Protein AF-A0A4Q5HBX0-F1 (afdb_monomer)

Sequence (189 aa):
MNTQIAIQESDLELIVSEKTLGSLTTNAKQIRDMVKAALPMYDISNYNDENIDQAKKDKAALNKAAKALNAKRLEIEKEFMKPFREFKDVVTETVKLIGECSAKIDTVVKQNEQQYKDRKKATIKTYFDGLNVNLVDFNKVFKSEWLNKSASMKSVCNEIDSIFSKVENELSTLKGFGEDFDVLRTYYM

Solvent-accessible surface area (backbone atoms only — not comparable to full-atom values): 11362 Å² total; per-residue (Å²): 133,86,79,78,80,73,87,51,76,82,77,68,61,87,77,80,89,77,85,81,80,86,83,85,88,75,62,64,66,59,53,51,51,53,50,61,71,49,48,75,74,71,39,71,89,77,56,49,91,95,43,48,71,56,53,53,50,51,53,50,50,52,54,50,50,53,52,53,55,51,50,52,51,53,52,53,51,52,58,70,45,41,66,55,47,54,52,49,50,53,53,52,53,52,54,49,53,53,51,54,53,51,52,53,51,53,50,53,52,52,51,50,55,47,53,52,32,51,53,48,47,50,54,51,47,53,55,49,60,76,67,45,84,83,69,66,52,61,80,82,71,62,56,77,65,60,49,38,91,86,43,48,71,68,60,48,50,53,52,50,53,51,50,51,54,48,52,53,53,52,50,56,54,43,56,73,58,56,90,54,25,70,62,53,49,64,75,69,95

Radius of gyration: 41.84 Å; Cα contacts (8 Å, |Δi|>4): 34; chains: 1; bounding box: 81×59×101 Å

pLDDT: mean 89.71, std 9.21, range [36.44, 97.5]

Secondary structure (DSSP, 8-state):
-----PPPGGGG--------PPP---SHHHHHHHHHHHGGGG-GGG--TTTHHHHHHHHHHHHHHHHHHHHHHHHHHHHHHHHHHHHHHHHHHHHHHHHHHHHHHHHHHHHHHHHHHHHHHHHHHHHHHHH-TT---HHHH--GGGGSTTS-HHHHHHHHHHHHHHHHHHHHHHHTTGGGHHHHHHHH-

Nearest PDB structures (foldseek):
  9cpb-assembly1_5S  TM=2.248E-01  e=9.506E+00  Bos taurus

Structure (mmCIF, N/CA/C/O backbone):
data_AF-A0A4Q5HBX0-F1
#
_entry.id   AF-A0A4Q5HBX0-F1
#
loop_
_atom_site.group_PDB
_atom_site.id
_atom_site.type_symbol
_atom_site.label_atom_id
_atom_site.label_alt_id
_atom_site.label_comp_id
_atom_site.label_asym_id
_atom_site.label_entity_id
_atom_site.label_seq_id
_atom_site.pdbx_PDB_ins_code
_atom_site.Cartn_x
_atom_site.Cartn_y
_atom_site.Cartn_z
_atom_site.occupancy
_atom_site.B_iso_or_equiv
_atom_site.auth_seq_id
_atom_site.auth_comp_id
_atom_site.auth_asym_id
_atom_site.auth_atom_id
_atom_site.pdbx_PDB_model_num
ATOM 1 N N . MET A 1 1 ? 3.262 32.971 -16.435 1.00 36.44 1 MET A N 1
ATOM 2 C CA . MET A 1 1 ? 4.364 32.250 -15.766 1.00 36.44 1 MET A CA 1
ATOM 3 C C . MET A 1 1 ? 3.732 31.399 -14.679 1.00 36.44 1 MET A C 1
ATOM 5 O O . MET A 1 1 ? 3.322 31.953 -13.672 1.00 36.44 1 MET A O 1
ATOM 9 N N . ASN A 1 2 ? 3.537 30.100 -14.921 1.00 41.53 2 ASN A N 1
ATOM 10 C CA . ASN A 1 2 ? 3.060 29.185 -13.883 1.00 41.53 2 ASN A CA 1
ATOM 11 C C . ASN A 1 2 ? 4.270 28.751 -13.065 1.00 41.53 2 ASN A C 1
ATOM 13 O O . ASN A 1 2 ? 4.977 27.820 -13.441 1.00 41.53 2 ASN A O 1
ATOM 17 N N . THR A 1 3 ? 4.535 29.453 -11.974 1.00 45.06 3 THR A N 1
ATOM 18 C CA . THR A 1 3 ? 5.437 28.966 -10.936 1.00 45.06 3 THR A CA 1
ATOM 19 C C . THR A 1 3 ? 4.712 27.815 -10.246 1.00 45.06 3 THR A C 1
ATOM 21 O O . THR A 1 3 ? 3.887 28.024 -9.362 1.00 45.06 3 THR A O 1
ATOM 24 N N . GLN A 1 4 ? 4.939 26.587 -10.717 1.00 56.53 4 GLN A N 1
ATOM 25 C CA . GLN A 1 4 ? 4.564 25.392 -9.969 1.00 56.53 4 GLN A CA 1
ATOM 26 C C . GLN A 1 4 ? 5.389 25.403 -8.684 1.00 56.53 4 GLN A C 1
ATOM 28 O O . GLN A 1 4 ? 6.581 25.108 -8.699 1.00 56.53 4 GLN A O 1
ATOM 33 N N . ILE A 1 5 ? 4.762 25.805 -7.582 1.00 57.97 5 ILE A N 1
ATOM 34 C CA . ILE A 1 5 ? 5.332 25.614 -6.254 1.00 57.97 5 ILE A CA 1
ATOM 35 C C . ILE A 1 5 ? 5.219 24.113 -5.988 1.00 57.97 5 ILE A C 1
ATOM 37 O O . ILE A 1 5 ? 4.125 23.590 -5.785 1.00 57.97 5 ILE A O 1
ATOM 41 N N . ALA A 1 6 ? 6.337 23.401 -6.111 1.00 73.00 6 ALA A N 1
ATOM 42 C CA . ALA A 1 6 ? 6.409 21.998 -5.737 1.00 73.00 6 ALA A CA 1
ATOM 43 C C . ALA A 1 6 ? 6.328 21.896 -4.210 1.00 73.00 6 ALA A C 1
ATOM 45 O O . ALA A 1 6 ? 7.074 22.589 -3.519 1.00 73.00 6 ALA A O 1
ATOM 46 N N . ILE A 1 7 ? 5.443 21.033 -3.709 1.00 77.94 7 ILE A N 1
ATOM 47 C CA . ILE A 1 7 ? 5.337 20.705 -2.281 1.00 77.94 7 ILE A CA 1
ATOM 48 C C . ILE A 1 7 ? 6.702 20.190 -1.803 1.00 77.94 7 ILE A C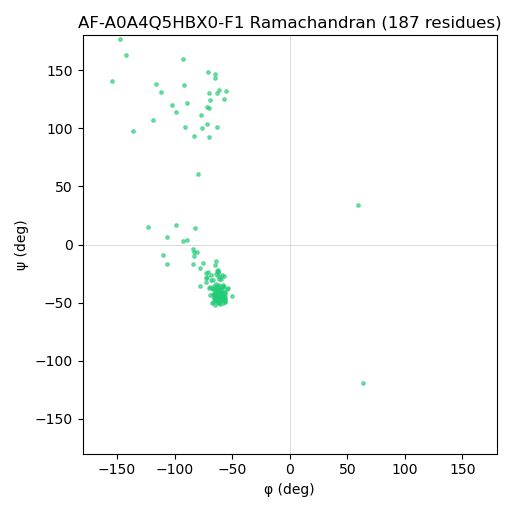 1
ATOM 50 O O . ILE A 1 7 ? 7.251 19.265 -2.407 1.00 77.94 7 ILE A O 1
ATOM 54 N N . GLN A 1 8 ? 7.253 20.799 -0.756 1.00 77.62 8 GLN A N 1
ATOM 55 C CA . GLN A 1 8 ? 8.482 20.363 -0.097 1.00 77.62 8 GLN A CA 1
ATOM 56 C C . GLN A 1 8 ? 8.159 19.426 1.072 1.00 77.62 8 GLN A C 1
ATOM 58 O O . GLN A 1 8 ? 7.056 19.437 1.610 1.00 77.62 8 GLN A O 1
ATOM 63 N N . GLU A 1 9 ? 9.134 18.622 1.497 1.00 75.31 9 GLU A N 1
ATOM 64 C CA . GLU A 1 9 ? 8.968 17.696 2.629 1.00 75.31 9 GLU A CA 1
ATOM 65 C C . GLU A 1 9 ? 8.528 18.419 3.914 1.00 75.31 9 GLU A C 1
ATOM 67 O O . GLU A 1 9 ? 7.613 17.962 4.597 1.00 75.31 9 GLU A O 1
ATOM 72 N N . SER A 1 10 ? 9.104 19.593 4.186 1.00 77.81 10 SER A N 1
ATOM 73 C CA . SER A 1 10 ? 8.747 20.437 5.333 1.00 77.81 10 SER A CA 1
ATOM 74 C C . SER A 1 10 ? 7.305 20.951 5.301 1.00 77.81 10 SER A C 1
ATOM 76 O O . SER A 1 10 ? 6.760 21.275 6.351 1.00 77.81 10 SER A O 1
ATOM 78 N N . ASP A 1 11 ? 6.674 21.021 4.123 1.00 78.69 11 ASP A N 1
ATOM 79 C CA . ASP A 1 11 ? 5.278 21.462 3.989 1.00 78.69 11 ASP A CA 1
ATOM 80 C C . ASP A 1 11 ? 4.284 20.378 4.446 1.00 78.69 11 ASP A C 1
ATOM 82 O O . ASP A 1 11 ? 3.106 20.663 4.658 1.00 78.69 11 ASP A O 1
ATOM 86 N N . LEU A 1 12 ? 4.742 19.127 4.575 1.00 83.06 12 LEU A N 1
ATOM 87 C CA . LEU A 1 12 ? 3.921 17.958 4.905 1.00 83.06 12 LEU A CA 1
ATOM 88 C C . LEU A 1 12 ? 4.135 17.458 6.338 1.00 83.06 12 LEU A C 1
ATOM 90 O O . LEU A 1 12 ? 3.603 16.411 6.716 1.00 83.06 12 LEU A O 1
ATOM 94 N N . GLU A 1 13 ? 4.903 18.189 7.144 1.00 83.50 13 GLU A N 1
ATOM 95 C CA . GLU A 1 13 ? 5.103 17.841 8.542 1.00 83.50 13 GLU A CA 1
ATOM 96 C C . GLU A 1 13 ? 3.810 18.061 9.340 1.00 83.50 13 GLU A C 1
ATOM 98 O O . GLU A 1 13 ? 3.228 19.148 9.369 1.00 83.50 13 GLU A O 1
ATOM 103 N N . LEU A 1 14 ? 3.348 17.008 10.017 1.00 86.00 14 LEU A N 1
ATOM 104 C CA . LEU A 1 14 ? 2.173 17.099 10.872 1.00 86.00 14 LEU A CA 1
ATOM 105 C C . LEU A 1 14 ? 2.531 17.813 12.183 1.00 86.00 14 LEU A C 1
ATOM 107 O O . LEU A 1 14 ? 3.032 17.199 13.125 1.00 86.00 14 LEU A O 1
ATOM 111 N N . ILE A 1 15 ? 2.203 19.099 12.269 1.00 85.50 15 ILE A N 1
ATOM 112 C CA . ILE A 1 15 ? 2.392 19.901 13.481 1.00 85.50 15 ILE A CA 1
ATOM 113 C C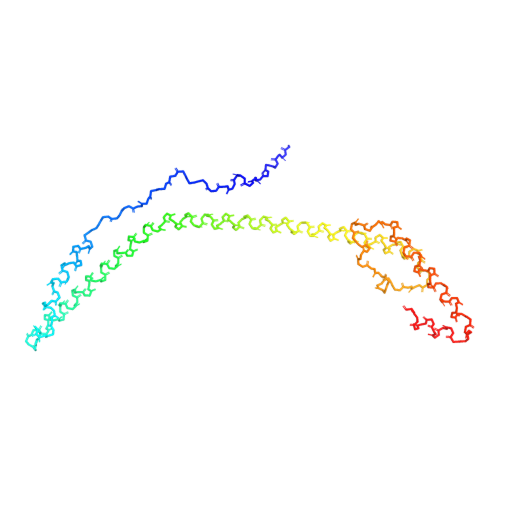 . ILE A 1 15 ? 1.146 19.801 14.367 1.00 85.50 15 ILE A C 1
ATOM 115 O O . ILE A 1 15 ? 0.040 20.162 13.966 1.00 85.50 15 ILE A O 1
ATOM 119 N N . VAL A 1 16 ? 1.322 19.341 15.607 1.00 82.38 16 VAL A N 1
ATOM 120 C CA . VAL A 1 16 ? 0.244 19.294 16.606 1.00 82.38 16 VAL A CA 1
ATOM 121 C C . VAL A 1 16 ? 0.247 20.593 17.408 1.00 82.38 16 VAL A C 1
ATOM 123 O O . VAL A 1 16 ? 1.059 20.763 18.313 1.00 82.38 16 VAL A O 1
ATOM 126 N N . SER A 1 17 ? -0.664 21.509 17.081 1.00 75.50 17 SER A N 1
ATOM 127 C CA . SER A 1 17 ? -0.760 22.815 17.751 1.00 75.50 17 SER A CA 1
ATOM 128 C C . SER A 1 17 ? -1.334 22.735 19.170 1.00 75.50 17 SER A C 1
ATOM 130 O O . SER A 1 17 ? -0.941 23.511 20.035 1.00 75.50 17 SER A O 1
ATOM 132 N N . GLU A 1 18 ? -2.242 21.793 19.431 1.00 72.94 18 GLU A N 1
ATOM 133 C CA . GLU A 1 18 ? -2.835 21.564 20.750 1.00 72.94 18 GLU A CA 1
ATOM 134 C C . GLU A 1 18 ? -3.298 20.103 20.870 1.00 72.94 18 GLU A C 1
ATOM 136 O O . GLU A 1 18 ? -3.815 19.523 19.914 1.0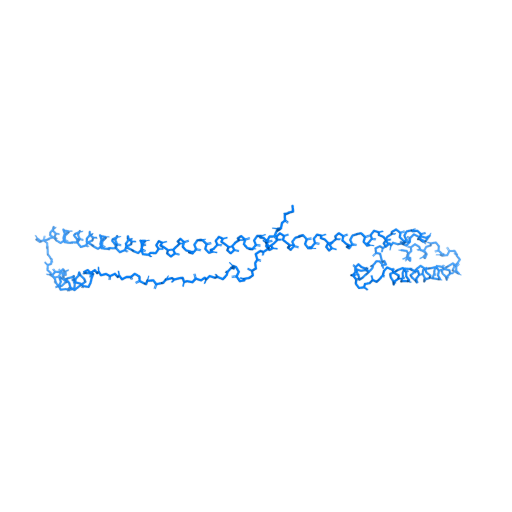0 72.94 18 GLU A O 1
ATOM 141 N N . LYS A 1 19 ? -3.113 19.488 22.046 1.00 73.31 19 LYS A N 1
ATOM 142 C CA . LYS A 1 19 ? -3.588 18.127 22.338 1.00 73.31 19 LYS A CA 1
ATOM 143 C C . LYS A 1 19 ? -4.227 18.072 23.722 1.00 73.31 19 LYS A C 1
ATOM 145 O O . LYS A 1 19 ? -3.538 17.897 24.724 1.00 73.31 19 LYS A O 1
ATOM 150 N N . THR A 1 20 ? -5.551 18.154 23.773 1.00 71.38 20 THR A N 1
ATOM 151 C CA . THR A 1 20 ? -6.331 17.948 24.997 1.00 71.38 20 THR A CA 1
ATOM 152 C C . THR A 1 20 ? -6.891 16.525 25.010 1.00 71.38 20 THR A C 1
ATOM 154 O O . THR A 1 20 ? -7.697 16.137 24.166 1.00 71.38 20 THR A O 1
ATOM 157 N N . LEU A 1 21 ? -6.439 15.687 25.950 1.00 63.62 21 LEU A N 1
ATOM 158 C CA . LEU A 1 21 ? -7.106 14.405 26.188 1.00 63.62 21 LEU A CA 1
ATOM 159 C C . LEU A 1 21 ? -8.442 14.692 26.877 1.00 63.62 21 LEU A C 1
ATOM 161 O O . LEU A 1 21 ? -8.460 15.250 27.973 1.00 63.62 21 LEU A O 1
ATOM 165 N N . GLY A 1 22 ? -9.553 14.324 26.236 1.00 65.88 22 GLY A N 1
ATOM 166 C CA . GLY A 1 22 ? -10.881 14.494 26.819 1.00 65.88 22 GLY A CA 1
ATOM 167 C C . GLY A 1 22 ? -10.976 13.816 28.190 1.00 65.88 22 GLY A C 1
ATOM 168 O O . GLY A 1 22 ? -10.578 12.661 28.345 1.00 65.88 22 GLY A O 1
ATOM 169 N N . SER A 1 23 ? -11.501 14.526 29.189 1.00 74.19 23 SER A N 1
ATOM 170 C CA . SER A 1 23 ? -11.805 13.959 30.502 1.00 74.19 23 SER A CA 1
ATOM 171 C C . SER A 1 23 ? -13.253 13.463 30.532 1.00 74.19 23 SER A C 1
ATOM 173 O O . SER A 1 23 ? -14.163 14.112 30.020 1.00 74.19 23 SER A O 1
ATOM 175 N N . LEU A 1 24 ? -13.474 12.279 31.110 1.00 81.38 24 LEU A N 1
ATOM 176 C CA . LEU A 1 24 ? -14.801 11.675 31.235 1.00 81.38 24 LEU A CA 1
ATOM 177 C C . LEU A 1 24 ? -15.147 11.483 32.713 1.00 81.38 24 LEU A C 1
ATOM 179 O O . LEU A 1 24 ? -14.634 10.576 33.371 1.00 81.38 24 LEU A O 1
ATOM 183 N N . THR A 1 25 ? -16.063 12.306 33.218 1.00 86.25 25 THR A N 1
ATOM 184 C CA . THR A 1 25 ? -16.616 12.179 34.573 1.00 86.25 25 THR A CA 1
ATOM 185 C C . THR A 1 25 ? -17.998 11.541 34.495 1.00 86.25 25 THR A C 1
ATOM 187 O O . THR A 1 25 ? -18.898 12.075 33.856 1.00 86.25 25 THR A O 1
ATOM 190 N N . THR A 1 26 ? -18.183 10.388 35.143 1.00 90.50 26 THR A N 1
ATOM 191 C CA . THR A 1 26 ? -19.469 9.672 35.182 1.00 90.50 26 THR A CA 1
ATOM 192 C C . THR A 1 26 ? -19.700 9.036 36.548 1.00 90.50 26 THR A C 1
ATOM 194 O O . THR A 1 26 ? -18.764 8.795 37.312 1.00 90.50 26 THR A O 1
ATOM 197 N N . ASN A 1 27 ? -20.948 8.667 36.824 1.00 90.44 27 ASN A N 1
ATOM 198 C CA . ASN A 1 27 ? -21.317 7.837 37.966 1.00 90.44 27 ASN A CA 1
ATOM 199 C C . ASN A 1 27 ? -21.120 6.327 37.709 1.00 90.44 27 ASN A C 1
ATOM 201 O O . ASN A 1 27 ? -21.616 5.514 38.483 1.00 90.44 27 ASN A O 1
ATOM 205 N N . ALA A 1 28 ? -20.394 5.907 36.663 1.00 92.12 28 ALA A N 1
ATOM 206 C CA . ALA A 1 28 ? -20.257 4.489 36.309 1.00 92.12 28 ALA A CA 1
ATOM 207 C C . ALA A 1 28 ? -19.697 3.628 37.459 1.00 92.12 28 ALA A C 1
ATOM 209 O O . ALA A 1 28 ? -20.143 2.499 37.666 1.00 92.12 28 ALA A O 1
ATOM 210 N N . LYS A 1 29 ? -18.762 4.177 38.253 1.00 91.88 29 LYS A N 1
ATOM 211 C CA . LYS A 1 29 ? -18.246 3.511 39.463 1.00 91.88 29 LYS A CA 1
ATOM 212 C C . LYS A 1 29 ? -19.340 3.332 40.519 1.00 91.88 29 LYS A C 1
ATOM 214 O O . LYS A 1 29 ? -19.487 2.236 41.042 1.00 91.88 29 LYS A O 1
ATOM 219 N N . GLN A 1 30 ? -20.151 4.365 40.752 1.00 94.25 30 GLN A N 1
ATOM 220 C CA . GLN A 1 30 ? -21.280 4.301 41.683 1.00 94.25 30 GLN A CA 1
ATOM 221 C C . GLN A 1 30 ? -22.320 3.271 41.220 1.00 94.25 30 GLN A C 1
ATOM 223 O O . GLN A 1 30 ? -22.762 2.457 42.020 1.00 94.25 30 GLN A O 1
ATOM 228 N N . ILE A 1 31 ? -22.660 3.240 39.924 1.00 92.88 31 ILE A N 1
ATOM 229 C CA . ILE A 1 31 ? -23.581 2.243 39.349 1.00 92.88 31 ILE A CA 1
ATOM 230 C C . ILE A 1 31 ? -23.053 0.823 39.566 1.00 92.88 31 ILE A C 1
ATOM 232 O O . ILE A 1 31 ? -23.794 -0.041 40.030 1.00 92.88 31 ILE A O 1
ATOM 236 N N . ARG A 1 32 ? -21.769 0.577 39.283 1.00 93.25 32 ARG A N 1
ATOM 237 C CA . ARG A 1 32 ? -21.128 -0.722 39.529 1.00 93.25 32 ARG A CA 1
ATOM 238 C C . ARG A 1 32 ? -21.227 -1.130 40.998 1.00 93.25 32 ARG A C 1
ATOM 240 O O . ARG A 1 32 ? -21.528 -2.286 41.282 1.00 93.25 32 ARG A O 1
ATOM 247 N N . ASP A 1 33 ? -20.948 -0.206 41.910 1.00 95.38 33 ASP A N 1
ATOM 248 C CA . ASP A 1 33 ? -20.924 -0.493 43.344 1.00 95.38 33 ASP A CA 1
ATOM 249 C C . ASP A 1 33 ? -22.342 -0.752 43.883 1.00 95.38 33 ASP A C 1
ATOM 251 O O . ASP A 1 33 ? -22.536 -1.701 44.640 1.00 95.38 33 ASP A O 1
ATOM 255 N N . MET A 1 34 ? -23.351 -0.019 43.395 1.00 92.38 34 MET A N 1
ATOM 256 C CA . MET A 1 34 ? -24.767 -0.298 43.673 1.00 92.38 34 MET A CA 1
ATOM 257 C C . MET A 1 34 ? -25.195 -1.680 43.163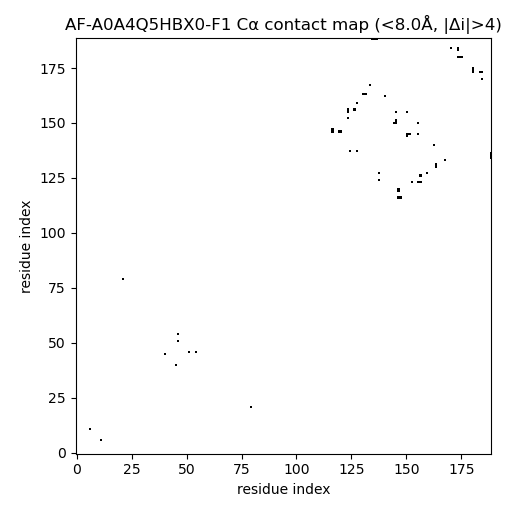 1.00 92.38 34 MET A C 1
ATOM 259 O O . MET A 1 34 ? -25.813 -2.438 43.905 1.00 92.38 34 MET A O 1
ATOM 263 N N . VAL A 1 35 ? -24.836 -2.041 41.924 1.00 92.06 35 VAL A N 1
ATOM 264 C CA . VAL A 1 35 ? -25.155 -3.367 41.366 1.00 92.06 35 VAL A CA 1
ATOM 265 C C . VAL A 1 35 ? -24.512 -4.467 42.203 1.00 92.06 35 VAL A C 1
ATOM 267 O O . VAL A 1 35 ? -25.187 -5.429 42.551 1.00 92.06 35 VAL A O 1
ATOM 270 N N . LYS A 1 36 ? -23.237 -4.313 42.585 1.00 92.31 36 LYS A N 1
ATOM 271 C CA . LYS A 1 36 ? -22.540 -5.276 43.450 1.00 92.31 36 LYS A CA 1
ATOM 272 C C . LYS A 1 36 ? -23.233 -5.462 44.797 1.00 92.31 36 LYS A C 1
ATOM 274 O O . LYS A 1 36 ? -23.360 -6.597 45.241 1.00 92.31 36 LYS A O 1
ATOM 279 N N . ALA A 1 37 ? -23.684 -4.376 45.422 1.00 94.06 37 ALA A N 1
ATOM 280 C CA . ALA A 1 37 ? -24.403 -4.436 46.692 1.00 94.06 37 ALA A CA 1
ATOM 281 C C . ALA A 1 37 ? -25.776 -5.120 46.564 1.00 94.06 37 ALA A C 1
ATOM 283 O O . ALA A 1 37 ? -26.223 -5.764 47.507 1.00 94.06 37 ALA A O 1
ATOM 284 N N . ALA A 1 38 ? -26.426 -5.011 45.401 1.00 90.00 38 ALA A N 1
ATOM 285 C CA . ALA A 1 38 ? -27.728 -5.618 45.142 1.00 90.00 38 ALA A CA 1
ATOM 286 C C . ALA A 1 38 ? -27.658 -7.097 44.710 1.00 90.00 38 ALA A C 1
ATOM 288 O O . ALA A 1 38 ? -28.670 -7.785 44.788 1.00 90.00 38 ALA A O 1
ATOM 289 N N . LEU A 1 39 ? -26.492 -7.613 44.285 1.00 89.06 39 LEU A N 1
ATOM 290 C CA . LEU A 1 39 ? -26.336 -9.002 43.815 1.00 89.06 39 LEU A CA 1
ATOM 291 C C . LEU A 1 39 ? -26.918 -10.067 44.767 1.00 89.06 39 LEU A C 1
ATOM 293 O O . LEU A 1 39 ? -27.619 -10.942 44.262 1.00 89.06 39 LEU A O 1
ATOM 297 N N . PRO A 1 40 ? -26.710 -10.006 46.101 1.00 92.81 40 PRO A N 1
ATOM 298 C CA . PRO A 1 40 ? -27.261 -11.005 47.020 1.00 92.81 40 PRO A CA 1
ATOM 299 C C . PRO A 1 40 ? -28.794 -11.069 47.035 1.00 92.81 40 PRO A C 1
ATOM 301 O O . PRO A 1 40 ? -29.354 -12.099 47.391 1.00 92.81 40 PRO A O 1
ATOM 304 N N . MET A 1 41 ? -29.487 -9.992 46.642 1.00 90.00 41 MET A N 1
ATOM 305 C CA . MET A 1 41 ? -30.955 -9.971 46.573 1.00 90.00 41 MET A CA 1
ATOM 306 C C . MET A 1 41 ? -31.491 -10.829 45.421 1.00 90.00 41 MET A C 1
ATOM 308 O O . MET A 1 41 ? -32.616 -11.310 45.495 1.00 90.00 41 MET A O 1
ATOM 312 N N . TYR A 1 42 ? -30.678 -11.064 44.391 1.00 89.62 42 TYR A N 1
ATOM 313 C CA . TYR A 1 42 ? -31.049 -11.818 43.192 1.00 89.62 42 TYR A CA 1
ATOM 314 C C . TYR A 1 42 ? -30.563 -13.277 43.224 1.00 89.62 42 TYR A C 1
ATOM 316 O O . TYR A 1 42 ? -30.500 -13.923 42.176 1.00 89.62 42 TYR A O 1
ATOM 324 N N . ASP A 1 43 ? -30.186 -13.794 44.397 1.00 91.12 43 ASP A N 1
ATOM 325 C CA . ASP A 1 43 ? -29.814 -15.199 44.560 1.00 91.12 43 ASP A CA 1
ATOM 326 C C . ASP A 1 43 ? -31.004 -16.135 44.294 1.00 91.12 43 ASP A C 1
ATOM 328 O O . ASP A 1 43 ? -32.152 -15.808 44.596 1.00 91.12 43 ASP A O 1
ATOM 332 N N . ILE A 1 44 ? -30.727 -17.321 43.745 1.00 88.75 44 ILE A N 1
ATOM 333 C CA . ILE A 1 44 ? -31.752 -18.318 43.406 1.00 88.75 44 ILE A CA 1
ATOM 334 C C . ILE A 1 44 ? -32.573 -18.708 44.643 1.00 88.75 44 ILE A C 1
ATOM 336 O O . ILE A 1 44 ? -33.776 -18.916 44.521 1.00 88.75 44 ILE A O 1
ATOM 340 N N . SER A 1 45 ? -31.957 -18.751 45.828 1.00 92.19 45 SER A N 1
ATOM 341 C CA . SER A 1 45 ? -32.632 -19.089 47.088 1.00 92.19 45 SER A CA 1
ATOM 342 C C . SER A 1 45 ? -33.703 -18.082 47.522 1.00 92.19 45 SER A C 1
ATOM 344 O O . SER A 1 45 ? -34.576 -18.437 48.311 1.00 92.19 45 SER A O 1
ATOM 346 N N . ASN A 1 46 ? -33.694 -16.859 46.978 1.00 91.38 46 ASN A N 1
ATOM 347 C CA . ASN A 1 46 ? -34.716 -15.843 47.250 1.00 91.38 46 ASN A CA 1
ATOM 348 C C . ASN A 1 46 ? -35.967 -15.999 46.367 1.00 91.38 46 ASN A C 1
ATOM 350 O O . ASN A 1 46 ? -36.941 -15.257 46.536 1.00 91.38 46 ASN A O 1
ATOM 354 N N . TYR A 1 47 ? -35.960 -16.948 45.426 1.00 92.88 47 TYR A N 1
ATOM 355 C CA . TYR A 1 47 ? -37.057 -17.186 44.496 1.00 92.88 47 TYR A CA 1
ATOM 356 C C . TYR A 1 47 ? -37.676 -18.573 44.688 1.00 92.88 47 TYR A C 1
ATOM 358 O O . TYR A 1 47 ? -36.980 -19.571 44.861 1.00 92.88 47 TYR A O 1
ATOM 366 N N . ASN A 1 48 ? -39.004 -18.636 44.641 1.00 92.62 48 ASN A N 1
ATOM 36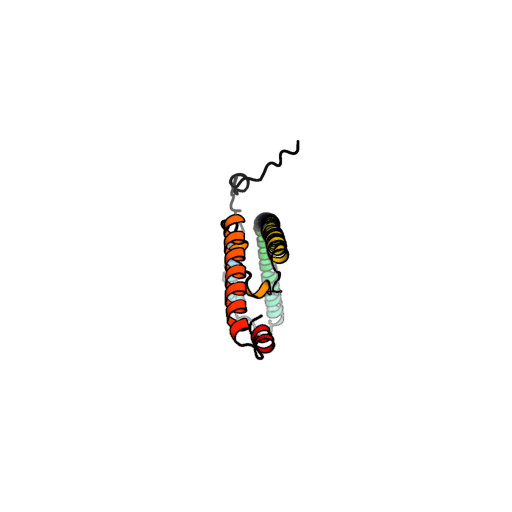7 C CA . ASN A 1 48 ? -39.797 -19.854 44.774 1.00 92.62 48 ASN A CA 1
ATOM 368 C C . ASN A 1 48 ? -41.077 -19.753 43.926 1.00 92.62 48 ASN A C 1
ATOM 370 O O . ASN A 1 48 ? -41.344 -18.716 43.315 1.00 92.62 48 ASN A O 1
ATOM 374 N N . ASP A 1 49 ? -41.875 -20.822 43.901 1.00 92.38 49 ASP A N 1
ATOM 375 C CA . ASP A 1 49 ? -43.088 -20.908 43.075 1.00 92.38 49 ASP A CA 1
ATOM 376 C C . ASP A 1 49 ? -44.102 -19.782 43.351 1.00 92.38 49 ASP A C 1
ATOM 378 O O . ASP A 1 49 ? -44.823 -19.365 42.444 1.00 92.38 49 ASP A O 1
ATOM 382 N N . GLU A 1 50 ? -44.115 -19.223 44.564 1.00 92.31 50 GLU A N 1
ATOM 383 C CA . GLU A 1 50 ? -45.035 -18.154 44.970 1.00 92.31 50 GLU A CA 1
ATOM 384 C C . GLU A 1 50 ? -44.616 -16.767 44.449 1.00 92.31 50 GLU A C 1
ATOM 386 O O . GLU A 1 50 ? -45.452 -15.868 44.354 1.00 92.31 50 GLU A O 1
ATOM 391 N N . ASN A 1 51 ? -43.343 -16.568 44.073 1.00 92.50 51 ASN A N 1
ATOM 392 C CA . ASN A 1 51 ? -42.808 -15.265 43.653 1.00 92.50 51 ASN A CA 1
ATOM 393 C C . ASN A 1 51 ? -42.169 -15.247 42.246 1.00 92.50 51 ASN A C 1
ATOM 395 O O . ASN A 1 51 ? -41.521 -14.267 41.863 1.00 92.50 51 ASN A O 1
ATOM 399 N N . ILE A 1 52 ? -42.415 -16.275 41.426 1.00 93.44 52 ILE A N 1
ATOM 400 C CA . ILE A 1 52 ? -41.879 -16.403 40.056 1.00 93.44 52 ILE A CA 1
ATOM 401 C C . ILE A 1 52 ? -42.167 -15.185 39.169 1.00 93.44 52 ILE A C 1
ATOM 403 O O . ILE A 1 52 ? -41.323 -14.788 38.359 1.00 93.44 52 ILE A O 1
ATOM 407 N N . ASP A 1 53 ? -43.337 -14.562 39.295 1.00 95.12 53 ASP A N 1
ATOM 408 C CA . ASP A 1 53 ? -43.653 -13.375 38.496 1.00 95.12 53 ASP A CA 1
ATOM 409 C C . ASP A 1 53 ? -42.804 -12.160 38.890 1.00 95.12 53 ASP A C 1
ATOM 411 O O . ASP A 1 53 ? -42.450 -11.354 38.023 1.00 95.12 53 ASP A O 1
ATOM 415 N N . GLN A 1 54 ? -42.403 -12.054 40.160 1.00 92.25 54 GLN A N 1
ATOM 416 C CA . GLN A 1 54 ? -41.431 -11.055 40.598 1.00 92.25 54 GLN A CA 1
ATOM 417 C C . GLN A 1 54 ? -40.040 -11.369 40.036 1.00 92.25 54 GLN A C 1
ATOM 419 O O . GLN A 1 54 ? -39.415 -10.484 39.456 1.00 92.25 54 GLN A O 1
ATOM 424 N N . ALA A 1 55 ? -39.607 -12.634 40.071 1.00 92.06 55 ALA A N 1
ATOM 425 C CA . ALA A 1 55 ? -38.334 -13.063 39.482 1.00 92.06 55 ALA A CA 1
ATOM 426 C C . ALA A 1 55 ? -38.228 -12.698 37.987 1.00 92.06 55 ALA A C 1
ATOM 428 O O . ALA A 1 55 ? -37.206 -12.191 37.511 1.00 92.06 55 ALA A O 1
ATOM 429 N N . LYS A 1 56 ? -39.313 -12.897 37.222 1.00 93.50 56 LYS A N 1
ATOM 430 C CA . LYS A 1 56 ? -39.390 -12.495 35.806 1.00 93.50 56 LYS A CA 1
ATOM 431 C C . LYS A 1 56 ? -39.265 -10.978 35.632 1.00 93.50 56 LYS A C 1
ATOM 433 O O . LYS A 1 56 ? -38.563 -10.537 34.717 1.00 93.50 56 LYS A O 1
ATOM 438 N N . LYS A 1 57 ? -39.925 -10.185 36.485 1.00 94.81 57 LYS A N 1
ATOM 439 C CA . LYS A 1 57 ? -39.842 -8.713 36.466 1.00 94.81 57 LYS A CA 1
ATOM 440 C C . LYS A 1 57 ? -38.432 -8.227 36.793 1.00 94.81 57 LYS A C 1
ATOM 442 O O . LYS A 1 57 ? -37.907 -7.399 36.049 1.00 94.81 57 LYS A O 1
ATOM 447 N N . ASP A 1 58 ? -37.799 -8.785 37.820 1.00 92.19 58 ASP A N 1
ATOM 448 C CA . ASP A 1 58 ? -36.431 -8.448 38.227 1.00 92.19 58 ASP A CA 1
ATOM 449 C C . ASP A 1 58 ? -35.435 -8.745 37.102 1.00 92.19 58 ASP A C 1
ATOM 451 O O . ASP A 1 58 ? -34.671 -7.871 36.688 1.00 92.19 58 ASP A O 1
ATOM 455 N N . LYS A 1 59 ? -35.517 -9.942 36.503 1.00 94.00 59 LYS A N 1
ATOM 456 C CA . LYS A 1 59 ? -34.712 -10.317 35.331 1.00 94.00 59 LYS A CA 1
ATOM 457 C C . LYS A 1 59 ? -34.897 -9.334 34.175 1.00 94.00 59 LYS A C 1
ATOM 459 O O . LYS A 1 59 ? -33.922 -8.932 33.534 1.00 94.00 59 LYS A O 1
ATOM 464 N N . ALA A 1 60 ? -36.138 -8.955 33.870 1.00 95.50 60 ALA A N 1
ATOM 465 C CA . ALA A 1 60 ? -36.426 -8.004 32.801 1.00 95.50 60 ALA A CA 1
ATOM 466 C C . ALA A 1 60 ? -35.849 -6.611 33.106 1.00 95.50 60 ALA A C 1
ATOM 468 O O . ALA A 1 60 ? -35.256 -5.991 32.219 1.00 95.50 60 ALA A O 1
ATOM 469 N N . ALA A 1 61 ? -35.966 -6.142 34.351 1.00 92.50 61 ALA A N 1
ATOM 470 C CA . ALA A 1 61 ? -35.425 -4.865 34.802 1.00 92.50 61 ALA A CA 1
ATOM 471 C C . ALA A 1 61 ? -33.890 -4.831 34.720 1.00 92.50 61 ALA A C 1
ATOM 473 O O . ALA A 1 61 ? -33.341 -3.902 34.123 1.00 92.50 61 ALA A O 1
ATOM 474 N N . LEU A 1 62 ? -33.204 -5.868 35.215 1.00 93.75 62 LEU A N 1
ATOM 475 C CA . LEU A 1 62 ? -31.743 -5.997 35.138 1.00 93.75 62 LEU A CA 1
ATOM 476 C C . LEU A 1 62 ? -31.254 -6.011 33.687 1.00 93.75 62 LEU A C 1
ATOM 478 O O . LEU A 1 62 ? -30.343 -5.265 33.326 1.00 93.75 62 LEU A O 1
ATOM 482 N N . ASN A 1 63 ? -31.908 -6.787 32.821 1.00 95.50 63 ASN A N 1
ATOM 483 C CA . ASN A 1 63 ? -31.573 -6.827 31.398 1.00 95.50 63 ASN A CA 1
ATOM 484 C C . ASN A 1 63 ? -31.784 -5.471 30.714 1.00 95.50 63 ASN A C 1
ATOM 486 O O . ASN A 1 63 ? -30.973 -5.064 29.880 1.00 95.50 63 ASN A O 1
ATOM 490 N N . LYS A 1 64 ? -32.862 -4.755 31.053 1.00 96.88 64 LYS A N 1
ATOM 491 C CA . LYS A 1 64 ? -33.130 -3.414 30.519 1.00 96.88 64 LYS A CA 1
ATOM 492 C C . LYS A 1 64 ? -32.069 -2.414 30.983 1.00 96.88 64 LYS A C 1
ATOM 494 O O . LYS A 1 64 ? -31.558 -1.662 30.155 1.00 96.88 64 LYS A O 1
ATOM 499 N N . ALA A 1 65 ? -31.701 -2.441 32.263 1.00 93.31 65 ALA A N 1
ATOM 500 C CA . ALA A 1 65 ? -30.664 -1.583 32.829 1.00 93.31 65 ALA A CA 1
ATOM 501 C C . ALA A 1 65 ? -29.288 -1.850 32.195 1.00 93.31 65 ALA A C 1
ATOM 503 O O . ALA A 1 65 ? -28.616 -0.910 31.773 1.00 93.31 65 ALA A O 1
ATOM 504 N N . ALA A 1 66 ? -28.903 -3.121 32.036 1.00 93.94 66 ALA A N 1
ATOM 505 C CA . ALA A 1 66 ? -27.650 -3.508 31.388 1.00 93.94 66 ALA A CA 1
ATOM 506 C C . ALA A 1 66 ? -27.580 -3.030 29.928 1.00 93.94 66 ALA A C 1
ATOM 508 O O . ALA A 1 66 ? -26.576 -2.452 29.505 1.00 93.94 66 ALA A O 1
ATOM 509 N N . LYS A 1 67 ? -28.669 -3.206 29.164 1.00 96.88 67 LYS A N 1
ATOM 510 C CA . LYS A 1 67 ? -28.765 -2.701 27.785 1.00 96.88 67 LYS A CA 1
ATOM 511 C C . LYS A 1 67 ? -28.633 -1.181 27.726 1.00 96.88 67 LYS A C 1
ATOM 513 O O . LYS A 1 67 ? -27.879 -0.685 26.895 1.00 96.88 67 LYS A O 1
ATOM 518 N N . ALA A 1 68 ? -29.322 -0.454 28.605 1.00 94.94 68 ALA A N 1
ATOM 519 C CA . ALA A 1 68 ? -29.261 1.005 28.650 1.00 94.94 68 ALA A CA 1
ATOM 520 C C . ALA A 1 68 ? -27.850 1.514 28.994 1.00 94.94 68 ALA A C 1
ATOM 522 O O . ALA A 1 68 ? -27.342 2.414 28.325 1.00 94.94 68 ALA A O 1
ATOM 523 N N . LEU A 1 69 ? -27.186 0.898 29.979 1.00 94.81 69 LEU A N 1
ATOM 524 C CA . LEU A 1 69 ? -25.825 1.266 30.372 1.00 94.81 69 LEU A CA 1
ATOM 525 C C . LEU A 1 69 ? -24.828 1.036 29.227 1.00 94.81 69 LEU A C 1
ATOM 527 O O . LEU A 1 69 ? -24.012 1.908 28.930 1.00 94.81 69 LEU A O 1
ATOM 531 N N . ASN A 1 70 ? -24.922 -0.106 28.539 1.00 94.75 70 ASN A N 1
ATOM 532 C CA . ASN A 1 70 ? -24.053 -0.393 27.399 1.00 94.75 70 ASN A CA 1
ATOM 533 C C . ASN A 1 70 ? -24.355 0.500 26.183 1.00 94.75 70 ASN A C 1
ATOM 535 O O . ASN A 1 70 ? -23.429 0.912 25.489 1.00 94.75 70 ASN A O 1
ATOM 539 N N . ALA A 1 71 ? -25.623 0.837 25.934 1.00 97.12 71 ALA A N 1
ATOM 540 C CA . ALA A 1 71 ? -25.991 1.780 24.880 1.00 97.12 71 ALA A CA 1
ATOM 541 C C . ALA A 1 71 ? -25.369 3.162 25.132 1.00 97.12 71 ALA A C 1
ATOM 543 O O . ALA A 1 71 ? -24.754 3.725 24.228 1.00 97.12 71 ALA A O 1
ATOM 544 N N . LYS A 1 72 ? -25.428 3.667 26.373 1.00 94.62 72 LYS A N 1
ATOM 545 C CA . LYS A 1 72 ? -24.812 4.955 26.715 1.00 94.62 72 LYS A CA 1
ATOM 546 C C . LYS A 1 72 ? -23.285 4.912 26.633 1.00 94.62 72 LYS A C 1
ATOM 548 O O . LYS A 1 72 ? -22.675 5.865 26.159 1.00 94.62 72 LYS A O 1
ATOM 553 N N . ARG A 1 73 ? -22.661 3.793 27.026 1.00 94.88 73 ARG A N 1
ATOM 554 C CA . ARG A 1 73 ? -21.220 3.554 26.824 1.00 94.88 73 ARG A CA 1
ATOM 555 C C . ARG A 1 73 ? -20.836 3.677 25.345 1.00 94.88 73 ARG A C 1
ATOM 557 O O . ARG A 1 73 ? -19.874 4.369 25.036 1.00 94.88 73 ARG A O 1
ATOM 564 N N . LEU A 1 74 ? -21.583 3.022 24.454 1.00 95.06 74 LEU A N 1
ATOM 565 C CA . LEU A 1 74 ? -21.351 3.052 23.003 1.00 95.06 74 LEU A CA 1
ATOM 566 C C . LEU A 1 74 ? -21.529 4.454 22.405 1.00 95.06 74 LEU A C 1
ATOM 568 O O . LEU A 1 74 ? -20.763 4.849 21.532 1.00 95.06 74 LEU A O 1
ATOM 572 N N . GLU A 1 75 ? -22.535 5.198 22.864 1.00 94.06 75 GLU A N 1
ATOM 573 C CA . GLU A 1 75 ? -22.783 6.583 22.448 1.00 94.06 75 GLU A CA 1
ATOM 574 C C . GLU A 1 75 ? -21.595 7.488 22.803 1.00 94.06 75 GLU A C 1
ATOM 576 O O . GLU A 1 75 ? -21.025 8.122 21.916 1.00 94.06 75 GLU A O 1
ATOM 581 N N . ILE A 1 76 ? -21.150 7.450 24.066 1.00 90.81 76 ILE A N 1
ATOM 582 C CA . ILE A 1 76 ? -19.995 8.224 24.547 1.00 90.81 76 ILE A CA 1
ATOM 583 C C . ILE A 1 76 ? -18.723 7.822 23.792 1.00 90.81 76 ILE A C 1
ATOM 585 O O . ILE A 1 76 ? -17.975 8.684 23.341 1.00 90.81 76 ILE A O 1
ATOM 589 N N . GLU A 1 77 ? -18.476 6.522 23.605 1.00 90.50 77 GLU A N 1
ATOM 590 C CA . GLU A 1 77 ? -17.329 6.034 22.830 1.00 90.50 77 GLU A CA 1
ATOM 591 C C . GLU A 1 77 ? -17.344 6.585 21.399 1.00 90.50 77 GLU A C 1
ATOM 593 O O . GLU A 1 77 ? -16.324 7.059 20.899 1.00 90.50 77 GLU A O 1
ATOM 598 N N . LYS A 1 78 ? -18.508 6.575 20.742 1.00 90.62 78 LYS A N 1
ATOM 599 C CA . LYS A 1 78 ? -18.660 7.091 19.381 1.00 90.62 78 LYS A CA 1
ATOM 600 C C . LYS A 1 78 ? -18.339 8.584 19.308 1.00 90.62 78 LYS A C 1
ATOM 602 O O . LYS A 1 78 ? -17.677 8.990 18.352 1.00 90.62 78 LYS A O 1
ATOM 607 N N . GLU A 1 79 ? -18.798 9.373 20.274 1.00 89.00 79 GLU A N 1
ATOM 608 C CA . GLU A 1 79 ? -18.539 10.814 20.357 1.00 89.00 79 GLU A CA 1
ATOM 609 C C . GLU A 1 79 ? -17.062 11.112 20.620 1.00 89.00 79 GLU A C 1
ATOM 611 O O . GLU A 1 79 ? -16.450 11.855 19.857 1.00 89.00 79 GLU A O 1
ATOM 616 N N . PHE A 1 80 ? -16.457 10.462 21.617 1.00 86.62 80 PHE A N 1
ATOM 617 C CA . PHE A 1 80 ? -15.036 10.630 21.947 1.00 86.62 80 PHE A CA 1
ATOM 618 C C . PHE A 1 80 ? -14.117 10.217 20.795 1.00 86.62 80 PHE A C 1
ATOM 620 O O . PHE A 1 80 ? -13.093 10.850 20.551 1.00 86.62 80 PHE A O 1
ATOM 627 N N . MET A 1 81 ? -14.490 9.173 20.054 1.00 88.75 81 MET A N 1
ATOM 628 C CA . MET A 1 81 ? -13.724 8.700 18.902 1.00 88.75 81 MET A CA 1
ATOM 629 C C . MET A 1 81 ? -14.026 9.466 17.613 1.00 88.75 81 MET A C 1
ATOM 631 O O . MET A 1 81 ? -13.391 9.190 16.595 1.00 88.75 81 MET A O 1
ATOM 635 N N . LYS A 1 82 ? -15.005 10.379 17.586 1.00 89.38 82 LYS A N 1
ATOM 636 C CA . LYS A 1 82 ? -15.361 11.116 16.365 1.00 89.38 82 LYS A CA 1
ATOM 637 C C . LYS A 1 82 ? -14.217 12.030 15.887 1.00 89.38 82 LYS A C 1
ATOM 639 O O . LYS A 1 82 ? -13.800 11.824 14.750 1.00 89.38 82 LYS A O 1
ATOM 644 N N . PRO A 1 83 ? -13.623 12.911 16.720 1.00 88.19 83 PRO A N 1
ATOM 645 C CA . PRO A 1 83 ? -12.525 13.777 16.274 1.00 88.19 83 PRO A CA 1
ATOM 646 C C . PRO A 1 83 ? -11.301 12.985 15.807 1.00 88.19 83 PRO A C 1
ATOM 648 O O . PRO A 1 83 ? -10.666 13.327 14.815 1.00 88.19 83 PRO A O 1
ATOM 651 N N . PHE A 1 84 ? -10.990 11.879 16.491 1.00 87.00 84 PHE A N 1
ATOM 652 C CA . PHE A 1 84 ? -9.873 11.022 16.098 1.00 87.00 84 PHE A CA 1
ATOM 653 C C . PHE A 1 84 ? -10.115 10.326 14.756 1.00 87.00 84 PHE A C 1
ATOM 655 O O . PHE A 1 84 ? -9.185 10.186 13.966 1.00 87.00 84 PHE A O 1
ATOM 662 N N . ARG A 1 85 ? -11.350 9.886 14.486 1.00 90.56 85 ARG A N 1
ATOM 663 C CA . ARG A 1 85 ? -11.708 9.302 13.188 1.00 90.56 85 ARG A CA 1
ATOM 664 C C . ARG A 1 85 ? -11.600 10.323 12.068 1.00 90.56 85 ARG A C 1
ATOM 666 O O . ARG A 1 85 ? -10.957 10.018 11.080 1.00 90.56 85 ARG A O 1
ATOM 673 N N . GLU A 1 86 ? -12.126 11.529 12.259 1.00 90.38 86 GLU A N 1
ATOM 674 C CA . GLU A 1 86 ? -12.010 12.611 11.271 1.00 90.38 86 GLU A CA 1
ATOM 675 C C . GLU A 1 86 ? -10.540 12.944 10.976 1.00 90.38 86 GLU A C 1
ATOM 677 O O . GLU A 1 86 ? -10.134 12.969 9.817 1.00 90.38 86 GLU A O 1
ATOM 682 N N . PHE A 1 87 ? -9.711 13.094 12.015 1.00 90.25 87 PHE A N 1
ATOM 683 C CA . PHE A 1 87 ? -8.263 13.256 11.863 1.00 90.25 87 PHE A CA 1
ATOM 684 C C . PHE A 1 87 ? -7.629 12.096 11.079 1.00 90.25 87 PHE A C 1
ATOM 686 O O . PHE A 1 87 ? -6.880 12.318 10.128 1.00 90.25 87 PHE A O 1
ATOM 693 N N . LYS A 1 88 ? -7.935 10.851 11.463 1.00 92.31 88 LYS A N 1
ATOM 694 C CA . LYS A 1 88 ? -7.407 9.653 10.804 1.00 92.31 88 LYS A CA 1
ATOM 695 C C . LYS A 1 88 ? -7.808 9.606 9.331 1.00 92.31 88 LYS A C 1
ATOM 697 O O . LYS A 1 88 ? -6.969 9.254 8.503 1.00 92.31 88 LYS A O 1
ATOM 702 N N . ASP A 1 89 ? -9.054 9.932 9.015 1.00 94.88 89 ASP A N 1
ATOM 703 C CA . ASP A 1 89 ? -9.582 9.906 7.654 1.00 94.88 89 ASP A CA 1
ATOM 704 C C . ASP A 1 89 ? -8.858 10.945 6.787 1.00 94.88 89 ASP A C 1
ATOM 706 O O . ASP A 1 89 ? -8.336 10.584 5.733 1.00 94.88 89 ASP A O 1
ATOM 710 N N . VAL A 1 90 ? -8.692 12.178 7.283 1.00 94.06 90 VAL A N 1
ATOM 711 C CA . VAL A 1 90 ? -7.943 13.247 6.593 1.00 94.06 90 VAL A CA 1
ATOM 712 C C . VAL A 1 90 ? -6.487 12.850 6.345 1.00 94.06 90 VAL A C 1
ATOM 714 O O . VAL A 1 90 ? -5.983 12.995 5.230 1.00 94.06 90 VAL A O 1
ATOM 717 N N . VAL A 1 91 ? -5.795 12.311 7.353 1.00 93.44 91 VAL A N 1
ATOM 718 C CA . VAL A 1 91 ? -4.405 11.849 7.192 1.00 93.44 91 VAL A CA 1
ATOM 719 C C . VAL A 1 91 ? -4.326 10.698 6.188 1.00 93.44 91 VAL A C 1
ATOM 721 O O . VAL A 1 91 ? -3.444 10.687 5.332 1.00 93.44 91 VAL A O 1
ATOM 724 N N . THR A 1 92 ? -5.258 9.746 6.248 1.00 93.56 92 THR A N 1
ATOM 725 C CA . THR A 1 92 ? -5.291 8.594 5.334 1.00 93.56 92 THR A CA 1
ATOM 726 C C . THR A 1 92 ? -5.521 9.036 3.889 1.00 93.56 92 THR A C 1
ATOM 728 O O . THR A 1 92 ? -4.827 8.569 2.985 1.00 93.56 92 THR A O 1
ATOM 731 N N . GLU A 1 93 ? -6.461 9.953 3.663 1.00 95.06 93 GLU A N 1
ATOM 732 C CA . GLU A 1 93 ? -6.716 10.544 2.349 1.00 95.06 93 GLU A CA 1
ATOM 733 C C . GLU A 1 93 ? -5.489 11.301 1.833 1.00 95.06 93 GLU A C 1
ATOM 735 O O . GLU A 1 93 ? -5.075 11.101 0.691 1.00 95.06 93 GLU A O 1
ATOM 740 N N . THR A 1 94 ? -4.843 12.091 2.692 1.00 92.19 94 THR A N 1
ATOM 741 C CA . THR A 1 94 ? -3.632 12.847 2.341 1.00 92.19 94 THR A CA 1
ATOM 742 C C . THR A 1 94 ? -2.494 11.915 1.916 1.00 92.19 94 THR A C 1
ATOM 744 O O . THR A 1 94 ? -1.895 12.111 0.858 1.00 92.19 94 THR A O 1
ATOM 747 N N . VAL A 1 95 ? -2.234 10.846 2.676 1.00 93.38 95 VAL A N 1
ATOM 748 C CA . VAL A 1 95 ? -1.228 9.824 2.329 1.00 93.38 95 VAL A CA 1
ATOM 749 C C . VAL A 1 95 ? -1.557 9.152 0.996 1.00 93.38 95 VAL A C 1
ATOM 751 O O . VAL A 1 95 ? -0.664 8.934 0.173 1.00 93.38 95 VAL A O 1
ATOM 754 N N . LYS A 1 96 ? -2.837 8.856 0.744 1.00 94.69 96 LYS A N 1
ATOM 755 C CA . LYS A 1 96 ? -3.280 8.277 -0.527 1.00 94.69 96 LYS A CA 1
ATOM 756 C C . LYS A 1 96 ? -2.997 9.219 -1.702 1.00 94.69 96 LYS A C 1
ATOM 758 O O . LYS A 1 96 ? -2.426 8.773 -2.694 1.00 94.69 96 LYS A O 1
ATOM 763 N N . LEU A 1 97 ? -3.333 10.504 -1.582 1.00 93.94 97 LEU A N 1
ATOM 764 C CA . LEU A 1 97 ? -3.078 11.508 -2.622 1.00 93.94 97 LEU A CA 1
ATOM 765 C C . LEU A 1 97 ? -1.581 11.660 -2.923 1.00 93.94 97 LEU A C 1
ATOM 767 O O . LEU A 1 97 ? -1.191 11.713 -4.091 1.00 93.94 97 LEU A O 1
ATOM 771 N N . ILE A 1 98 ? -0.731 11.664 -1.890 1.00 91.75 98 ILE A N 1
ATOM 772 C CA . ILE A 1 98 ? 0.731 11.672 -2.053 1.00 91.75 98 ILE A CA 1
ATOM 773 C C . ILE A 1 98 ? 1.184 10.440 -2.852 1.00 91.75 98 ILE A C 1
ATOM 775 O O . ILE A 1 98 ? 1.946 10.571 -3.815 1.00 91.75 98 ILE A O 1
ATOM 779 N N . GLY A 1 99 ? 0.677 9.254 -2.503 1.00 91.75 99 GLY A N 1
ATOM 780 C CA . GLY A 1 99 ? 0.971 8.010 -3.215 1.00 91.75 99 GLY A CA 1
ATOM 781 C C . GLY A 1 99 ? 0.543 8.037 -4.686 1.00 91.75 99 GLY A C 1
ATOM 782 O O . GLY A 1 99 ? 1.311 7.642 -5.562 1.00 91.75 99 GLY A O 1
ATOM 783 N N . GLU A 1 100 ? -0.648 8.558 -4.986 1.00 93.44 100 GLU A N 1
ATOM 784 C CA . GLU A 1 100 ? -1.145 8.701 -6.360 1.00 93.44 100 GLU A CA 1
ATOM 785 C C . GLU A 1 100 ? -0.281 9.656 -7.197 1.00 93.44 100 GLU A C 1
ATOM 787 O O . GLU A 1 100 ? 0.031 9.363 -8.355 1.00 93.44 100 GLU A O 1
ATOM 792 N N . CYS A 1 101 ? 0.138 10.787 -6.624 1.00 89.69 101 CYS A N 1
ATOM 793 C CA . CYS A 1 101 ? 1.049 11.725 -7.280 1.00 89.69 101 CYS A CA 1
ATOM 794 C C . CYS A 1 101 ? 2.416 11.085 -7.557 1.00 89.69 101 CYS A C 1
ATOM 796 O O . CYS A 1 101 ? 2.926 11.190 -8.674 1.00 89.69 101 CYS A O 1
ATOM 798 N N . SER A 1 102 ? 2.975 10.370 -6.578 1.00 91.94 102 SER A N 1
ATOM 799 C CA . SER A 1 102 ? 4.235 9.636 -6.732 1.00 91.94 102 SER A CA 1
ATOM 800 C C . SER A 1 102 ? 4.157 8.599 -7.861 1.00 91.94 102 SER A C 1
ATOM 802 O O . SER A 1 102 ? 5.016 8.576 -8.742 1.00 91.94 102 SER A O 1
ATOM 804 N N . ALA A 1 103 ? 3.075 7.816 -7.921 1.00 92.88 103 ALA A N 1
ATOM 805 C CA . ALA A 1 103 ? 2.869 6.811 -8.965 1.00 92.88 103 ALA A CA 1
ATOM 806 C C . ALA A 1 103 ? 2.747 7.418 -10.376 1.00 92.88 103 ALA A C 1
ATOM 808 O O . ALA A 1 103 ? 3.253 6.853 -11.353 1.00 92.88 103 ALA A O 1
ATOM 809 N N . LYS A 1 104 ? 2.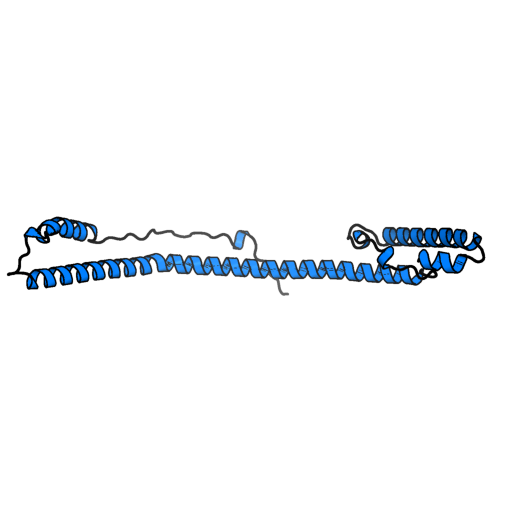107 8.589 -10.504 1.00 92.56 104 LYS A N 1
ATOM 810 C CA . LYS A 1 104 ? 2.049 9.327 -11.778 1.00 92.56 104 LYS A CA 1
ATOM 811 C C . LYS A 1 104 ? 3.442 9.767 -12.229 1.00 92.56 104 LYS A C 1
ATOM 813 O O . LYS A 1 104 ? 3.769 9.599 -13.402 1.00 92.56 104 LYS A O 1
ATOM 818 N N . ILE A 1 105 ? 4.268 10.282 -11.316 1.00 90.00 105 ILE A N 1
ATOM 819 C CA . ILE A 1 105 ? 5.651 10.683 -11.617 1.00 90.00 105 ILE A CA 1
ATOM 820 C C . ILE A 1 105 ? 6.480 9.469 -12.053 1.00 90.00 105 ILE A C 1
ATOM 822 O O . ILE A 1 105 ? 7.128 9.525 -13.095 1.00 90.00 105 ILE A O 1
ATOM 826 N N . ASP A 1 106 ? 6.408 8.357 -11.320 1.00 91.88 106 ASP A N 1
ATOM 827 C CA . ASP A 1 106 ? 7.107 7.111 -11.666 1.00 91.88 106 ASP A CA 1
ATOM 828 C C . ASP A 1 106 ? 6.719 6.603 -13.066 1.00 91.88 106 ASP A C 1
ATOM 830 O O . ASP A 1 106 ? 7.575 6.223 -13.866 1.00 91.88 106 ASP A O 1
ATOM 834 N N . THR A 1 107 ? 5.433 6.692 -13.416 1.00 93.06 107 THR A N 1
ATOM 835 C CA . THR A 1 107 ? 4.950 6.349 -14.762 1.00 93.06 107 THR A CA 1
ATOM 836 C C . THR A 1 107 ? 5.589 7.231 -15.834 1.00 93.06 107 THR A C 1
ATOM 838 O O . THR A 1 107 ? 6.063 6.713 -16.845 1.00 93.06 107 THR A O 1
ATOM 841 N N . VAL A 1 108 ? 5.646 8.550 -15.620 1.00 91.25 108 VAL A N 1
ATOM 842 C CA . VAL A 1 108 ? 6.273 9.492 -16.564 1.00 91.25 108 VAL A CA 1
ATOM 843 C C . VAL A 1 108 ? 7.768 9.205 -16.718 1.00 91.25 108 VAL A C 1
ATOM 845 O O . VAL A 1 108 ? 8.272 9.196 -17.842 1.00 91.25 108 VAL A O 1
ATOM 848 N N . VAL A 1 109 ? 8.475 8.922 -15.621 1.00 92.75 109 VAL A N 1
ATOM 849 C CA . VAL A 1 109 ? 9.903 8.566 -15.646 1.00 92.75 109 VAL A CA 1
ATOM 850 C C . VAL A 1 109 ? 10.124 7.289 -16.455 1.00 92.75 109 VAL A C 1
ATOM 852 O O . VAL A 1 109 ? 10.917 7.292 -17.396 1.00 92.75 109 VAL A O 1
ATOM 855 N N . LYS A 1 110 ? 9.367 6.224 -16.171 1.00 92.44 110 LYS A N 1
ATOM 856 C CA . LYS A 1 110 ? 9.456 4.949 -16.901 1.00 92.44 110 LYS A CA 1
ATOM 857 C C . LYS A 1 110 ? 9.138 5.105 -18.384 1.00 92.44 110 LYS A C 1
ATOM 859 O O . LYS A 1 110 ? 9.858 4.569 -19.224 1.00 92.44 110 LYS A O 1
ATOM 864 N N . GLN A 1 111 ? 8.095 5.862 -18.723 1.00 93.44 111 GLN A N 1
ATOM 865 C CA . GLN A 1 111 ? 7.746 6.153 -20.115 1.00 93.44 111 GLN A CA 1
ATOM 866 C C . GLN A 1 111 ? 8.856 6.929 -20.826 1.00 93.44 111 GLN A C 1
ATOM 868 O O . GLN A 1 111 ? 9.182 6.611 -21.968 1.00 93.44 111 GLN A O 1
ATOM 873 N N . ASN A 1 112 ? 9.471 7.913 -20.165 1.00 91.50 112 ASN A N 1
ATOM 874 C CA . ASN A 1 112 ? 10.582 8.671 -20.733 1.00 91.50 112 ASN A CA 1
ATOM 875 C C . ASN A 1 112 ? 11.812 7.784 -20.983 1.00 91.50 112 ASN A C 1
ATOM 877 O O . ASN A 1 112 ? 12.403 7.834 -22.063 1.00 91.50 112 ASN A O 1
ATOM 881 N N . GLU A 1 113 ? 12.172 6.938 -20.017 1.00 91.69 113 GLU A N 1
ATOM 882 C CA . GLU A 1 113 ? 13.278 5.991 -20.160 1.00 91.69 113 GLU A CA 1
ATOM 883 C C . GLU A 1 113 ? 13.028 4.973 -21.273 1.00 91.69 113 GLU A C 1
ATOM 885 O O . GLU A 1 113 ? 13.933 4.700 -22.066 1.00 91.69 113 GLU A O 1
ATOM 890 N N . GLN A 1 114 ? 11.806 4.449 -21.378 1.00 93.19 114 GLN A N 1
ATOM 891 C CA . GLN A 1 114 ? 11.436 3.532 -22.451 1.00 93.19 114 GLN A CA 1
ATOM 892 C C . GLN A 1 114 ? 11.477 4.229 -23.813 1.00 93.19 114 GLN A C 1
ATOM 894 O O . GLN A 1 114 ? 12.100 3.717 -24.738 1.00 93.19 114 GLN A O 1
ATOM 899 N N . GLN A 1 115 ? 10.924 5.440 -23.924 1.00 93.56 115 GLN A N 1
ATOM 900 C CA . GLN A 1 115 ? 10.965 6.214 -25.163 1.00 93.56 115 GLN A CA 1
ATOM 901 C C . GLN A 1 115 ? 12.407 6.511 -25.603 1.00 93.56 115 GLN A C 1
ATOM 903 O O . GLN A 1 115 ? 12.713 6.467 -26.796 1.00 93.56 115 GLN A O 1
ATOM 908 N N . TYR A 1 116 ? 13.310 6.792 -24.659 1.00 92.94 116 TYR A N 1
ATOM 909 C CA . TYR A 1 116 ? 14.737 6.927 -24.947 1.00 92.94 116 TYR A CA 1
ATOM 910 C C . TYR A 1 116 ? 15.325 5.626 -25.514 1.00 92.94 116 TYR A C 1
ATOM 912 O O . TYR A 1 116 ? 15.986 5.657 -26.556 1.00 92.94 116 TYR A O 1
ATOM 920 N N . LYS A 1 117 ? 15.063 4.485 -24.863 1.00 95.19 117 LYS A N 1
ATOM 921 C CA . LYS A 1 117 ? 15.528 3.164 -25.311 1.00 95.19 117 LYS A CA 1
ATOM 922 C C . LYS A 1 117 ? 14.993 2.814 -26.700 1.00 95.19 117 LYS A C 1
ATOM 924 O O . LYS A 1 117 ? 15.770 2.371 -27.541 1.00 95.19 117 LYS A O 1
ATOM 929 N N . ASP A 1 118 ? 13.718 3.076 -26.968 1.00 95.75 118 ASP A N 1
ATOM 930 C CA . ASP A 1 118 ? 13.074 2.791 -28.254 1.00 95.75 118 ASP A CA 1
ATOM 931 C C . ASP A 1 118 ? 13.661 3.642 -29.381 1.00 95.75 118 ASP A C 1
ATOM 933 O O . ASP A 1 118 ? 14.027 3.111 -30.429 1.00 95.75 118 ASP A O 1
ATOM 937 N N . ARG A 1 119 ? 13.839 4.953 -29.152 1.00 95.62 119 ARG A N 1
ATOM 938 C CA . ARG A 1 119 ? 14.501 5.847 -30.117 1.00 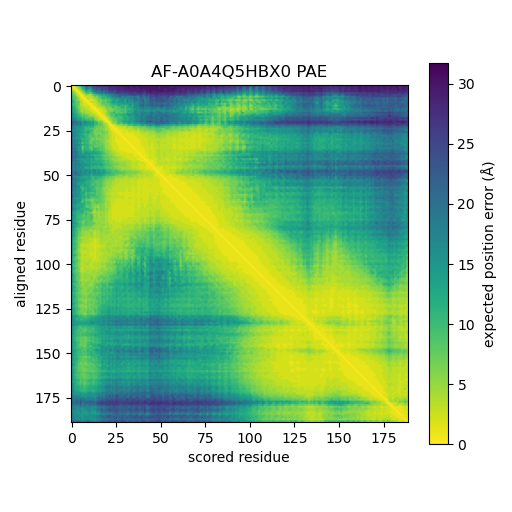95.62 119 ARG A CA 1
ATOM 939 C C . ARG A 1 119 ? 15.921 5.384 -30.414 1.00 95.62 119 ARG A C 1
ATOM 941 O O . ARG A 1 119 ? 16.316 5.324 -31.573 1.00 95.62 119 ARG A O 1
ATOM 948 N N . LYS A 1 120 ? 16.680 5.020 -29.379 1.00 96.31 120 LYS A N 1
ATOM 949 C CA . LYS A 1 120 ? 18.048 4.526 -29.546 1.00 96.31 120 LYS A CA 1
ATOM 950 C C . LYS A 1 120 ? 18.079 3.203 -30.310 1.00 96.31 120 LYS A C 1
ATOM 952 O O . LYS A 1 120 ? 18.877 3.067 -31.231 1.00 96.31 120 LYS A O 1
ATOM 957 N N . LYS A 1 121 ? 17.182 2.264 -29.990 1.00 97.06 121 LYS A N 1
ATOM 958 C CA . LYS A 1 121 ? 17.035 0.994 -30.715 1.00 97.06 121 LYS A CA 1
ATOM 959 C C . LYS A 1 121 ? 16.699 1.230 -32.185 1.00 97.06 121 LYS A C 1
ATOM 961 O O . LYS A 1 121 ? 17.300 0.584 -33.034 1.00 97.06 121 LYS A O 1
ATOM 966 N N . ALA A 1 122 ? 15.795 2.162 -32.485 1.00 96.88 122 ALA A N 1
ATOM 967 C CA . ALA A 1 122 ? 15.454 2.533 -33.854 1.00 96.88 122 ALA A CA 1
ATOM 968 C C . ALA A 1 122 ? 16.675 3.078 -34.610 1.00 96.88 122 ALA A C 1
ATOM 970 O O . ALA A 1 122 ? 16.971 2.598 -35.696 1.00 96.88 122 ALA A O 1
ATOM 971 N N . THR A 1 123 ? 17.445 3.995 -34.013 1.00 96.94 123 THR A N 1
ATOM 972 C CA . THR A 1 123 ? 18.683 4.511 -34.623 1.00 96.94 123 THR A CA 1
ATOM 973 C C . THR A 1 123 ? 19.713 3.408 -34.871 1.00 96.94 123 THR A C 1
ATOM 975 O O . THR A 1 123 ? 20.302 3.346 -35.948 1.00 96.94 123 THR A O 1
ATOM 978 N N . ILE A 1 124 ? 19.914 2.518 -33.896 1.00 97.25 124 ILE A N 1
ATOM 979 C CA . ILE A 1 124 ? 20.798 1.351 -34.025 1.00 97.25 124 ILE A CA 1
ATOM 980 C C . ILE A 1 124 ? 20.325 0.443 -35.160 1.00 97.25 124 ILE A C 1
ATOM 982 O O . ILE A 1 124 ? 21.141 0.020 -35.973 1.00 97.25 124 ILE A O 1
ATOM 986 N N . LYS A 1 125 ? 19.020 0.166 -35.240 1.00 96.69 125 LYS A N 1
ATOM 987 C CA . LYS A 1 125 ? 18.438 -0.673 -36.289 1.00 96.69 125 LYS A CA 1
ATOM 988 C C . LYS A 1 125 ? 18.631 -0.054 -37.669 1.00 96.69 125 LYS A C 1
ATOM 990 O O . LYS A 1 125 ? 19.063 -0.757 -38.569 1.00 96.69 125 LYS A O 1
ATOM 995 N N . THR A 1 126 ? 18.398 1.250 -37.817 1.00 97.12 126 THR A N 1
ATOM 996 C CA . THR A 1 126 ? 18.650 1.975 -39.070 1.00 97.12 126 THR A CA 1
ATOM 997 C C . THR A 1 126 ? 20.117 1.887 -39.490 1.00 97.12 126 THR A C 1
ATOM 999 O O . THR A 1 126 ? 20.395 1.629 -40.657 1.00 97.12 126 THR A O 1
ATOM 1002 N N . TYR A 1 127 ? 21.058 2.070 -38.554 1.00 96.62 127 TYR A N 1
ATOM 1003 C CA . TYR A 1 127 ? 22.491 1.930 -38.841 1.00 96.62 127 TYR A CA 1
ATOM 1004 C C . TYR A 1 127 ? 22.844 0.501 -39.274 1.00 96.62 127 TYR A C 1
ATOM 1006 O O . TYR A 1 127 ? 23.493 0.308 -40.296 1.00 96.62 127 TYR A O 1
ATOM 1014 N N . PHE A 1 128 ? 22.365 -0.493 -38.523 1.00 97.06 128 PHE A N 1
ATOM 1015 C CA . PHE A 1 128 ? 22.562 -1.907 -38.823 1.00 97.06 128 PHE A CA 1
ATOM 1016 C C . PHE A 1 128 ? 22.020 -2.272 -40.211 1.00 97.06 128 PHE A C 1
ATOM 1018 O O . PHE A 1 128 ? 22.747 -2.839 -41.018 1.00 97.06 128 PHE A O 1
ATOM 1025 N N . ASP A 1 129 ? 20.778 -1.897 -40.520 1.00 95.56 129 ASP A N 1
ATOM 1026 C CA . ASP A 1 129 ? 20.129 -2.204 -41.799 1.00 95.56 129 ASP A CA 1
ATOM 1027 C C . ASP A 1 129 ? 20.819 -1.542 -42.988 1.00 95.56 129 ASP A C 1
ATOM 1029 O O . ASP A 1 129 ? 20.902 -2.148 -44.053 1.00 95.56 129 ASP A O 1
ATOM 1033 N N . GLY A 1 130 ? 21.364 -0.336 -42.799 1.00 94.31 130 GLY A N 1
ATOM 1034 C CA . GLY A 1 130 ? 22.143 0.353 -43.827 1.00 94.31 130 GLY A CA 1
ATOM 1035 C C . GLY A 1 130 ? 23.415 -0.394 -44.245 1.00 94.31 130 GLY A C 1
ATOM 1036 O O . GLY A 1 130 ? 23.905 -0.171 -45.349 1.00 94.31 130 GLY A O 1
ATOM 1037 N N . LEU A 1 131 ? 23.931 -1.287 -43.393 1.00 92.44 131 LEU A N 1
ATOM 1038 C CA . LEU A 1 131 ? 25.141 -2.080 -43.635 1.00 92.44 131 LEU A CA 1
ATOM 1039 C C . LEU A 1 131 ? 24.855 -3.578 -43.862 1.00 92.44 131 LEU A C 1
ATOM 1041 O O . LEU A 1 131 ? 25.755 -4.322 -44.248 1.00 92.44 131 LEU A O 1
ATOM 1045 N N . ASN A 1 132 ? 23.620 -4.041 -43.636 1.00 92.69 132 ASN A N 1
ATOM 1046 C CA . ASN A 1 132 ? 23.277 -5.464 -43.555 1.00 92.69 132 ASN A CA 1
ATOM 1047 C C . ASN A 1 132 ? 23.123 -6.159 -44.923 1.00 92.69 132 ASN A C 1
ATOM 1049 O O . ASN A 1 132 ? 22.076 -6.722 -45.249 1.00 92.69 132 ASN A O 1
ATOM 1053 N N . VAL A 1 133 ? 24.186 -6.170 -45.724 1.00 88.81 133 VAL A N 1
ATOM 1054 C CA . VAL A 1 133 ? 24.210 -6.810 -47.053 1.00 88.81 133 VAL A CA 1
ATOM 1055 C C . VAL A 1 133 ? 24.011 -8.330 -47.000 1.00 88.81 133 VAL A C 1
ATOM 1057 O O . VAL A 1 133 ? 23.540 -8.932 -47.961 1.00 88.81 133 VAL A O 1
ATOM 1060 N N . ASN A 1 134 ? 24.351 -8.954 -45.869 1.00 87.50 134 ASN A N 1
ATOM 1061 C CA . ASN A 1 134 ? 24.312 -10.405 -45.688 1.00 87.50 134 ASN A CA 1
ATOM 1062 C C . ASN A 1 134 ? 22.992 -10.924 -45.093 1.00 87.50 134 ASN A C 1
ATOM 1064 O O . ASN A 1 134 ? 22.877 -12.132 -44.903 1.00 87.50 134 ASN A O 1
ATOM 1068 N N . LEU A 1 135 ? 22.005 -10.048 -44.851 1.00 88.38 135 LEU A N 1
ATOM 1069 C CA . LEU A 1 135 ? 20.698 -10.380 -44.259 1.00 88.38 135 LEU A CA 1
ATOM 1070 C C . LEU A 1 135 ? 20.786 -11.008 -42.855 1.00 88.38 135 LEU A C 1
ATOM 1072 O O . LEU A 1 135 ? 19.956 -11.832 -42.481 1.00 88.38 135 LEU A O 1
ATOM 1076 N N . VAL A 1 136 ? 21.769 -10.589 -42.058 1.00 91.12 136 VAL A N 1
ATOM 1077 C CA . VAL A 1 136 ? 21.927 -11.009 -40.659 1.00 91.12 136 VAL A CA 1
ATOM 1078 C C . VAL A 1 136 ? 20.699 -10.583 -39.849 1.00 91.12 136 VAL A C 1
ATOM 1080 O O . VAL A 1 136 ? 20.273 -9.426 -39.925 1.00 91.12 136 VAL A O 1
ATOM 1083 N N . ASP A 1 137 ? 20.134 -11.486 -39.043 1.00 91.19 137 ASP A N 1
ATOM 1084 C CA . ASP A 1 137 ? 19.020 -11.150 -38.152 1.00 91.19 137 ASP A CA 1
ATOM 1085 C C . ASP A 1 137 ? 19.494 -10.241 -37.009 1.00 91.19 137 ASP A C 1
ATOM 1087 O O . ASP A 1 137 ? 20.290 -10.631 -36.150 1.00 91.19 137 ASP A O 1
ATOM 1091 N N . PHE A 1 138 ? 18.948 -9.025 -36.966 1.00 94.00 138 PHE A N 1
ATOM 1092 C CA . PHE A 1 138 ? 19.231 -8.056 -35.914 1.00 94.00 138 PHE A CA 1
ATOM 1093 C C . PHE A 1 138 ? 18.976 -8.616 -34.510 1.00 94.00 138 PHE A C 1
ATOM 1095 O O . PHE A 1 138 ? 19.741 -8.328 -33.595 1.00 94.00 138 PHE A O 1
ATOM 1102 N N . ASN A 1 139 ? 17.932 -9.426 -34.315 1.00 92.81 139 ASN A N 1
ATOM 1103 C CA . ASN A 1 139 ? 17.590 -9.946 -32.989 1.00 92.81 139 ASN A CA 1
ATOM 1104 C C . ASN A 1 139 ? 18.622 -10.950 -32.463 1.00 92.81 139 ASN A C 1
ATOM 1106 O O . ASN A 1 139 ? 18.766 -11.067 -31.249 1.00 92.81 139 ASN A O 1
ATOM 1110 N N . LYS A 1 140 ? 19.358 -11.637 -33.348 1.00 90.88 140 LYS A N 1
ATOM 1111 C CA . LYS A 1 140 ? 20.426 -12.569 -32.954 1.00 90.88 140 LYS A CA 1
ATOM 1112 C C . LYS A 1 140 ? 21.672 -11.852 -32.438 1.00 90.88 140 LYS A C 1
ATOM 1114 O O . LYS A 1 140 ? 22.401 -12.407 -31.622 1.00 90.88 140 LYS A O 1
ATOM 1119 N N . VAL A 1 141 ? 21.922 -10.633 -32.915 1.00 92.94 141 VAL A N 1
ATOM 1120 C CA . VAL A 1 141 ? 23.137 -9.869 -32.584 1.00 92.94 141 VAL A CA 1
ATOM 1121 C C . VAL A 1 141 ? 22.885 -8.712 -31.621 1.00 92.94 141 VAL A C 1
ATOM 1123 O O . VAL A 1 141 ? 23.827 -8.181 -31.032 1.00 92.94 141 VAL A O 1
ATOM 1126 N N . PHE A 1 142 ? 21.626 -8.305 -31.468 1.00 95.31 142 PHE A N 1
ATOM 1127 C CA . PHE A 1 142 ? 21.230 -7.193 -30.623 1.00 95.31 142 PHE A CA 1
ATOM 1128 C C . PHE A 1 142 ? 21.562 -7.461 -29.153 1.00 95.31 142 PHE A C 1
ATOM 1130 O O . PHE A 1 142 ? 21.176 -8.481 -28.582 1.00 95.31 142 PHE A O 1
ATOM 1137 N N . LYS A 1 143 ? 22.215 -6.485 -28.518 1.00 95.75 143 LYS A N 1
ATOM 1138 C CA . LYS A 1 143 ? 22.528 -6.505 -27.087 1.00 95.75 143 LYS A CA 1
ATOM 1139 C C . LYS A 1 143 ? 21.725 -5.437 -26.359 1.00 95.75 143 LYS A C 1
ATOM 1141 O O . LYS A 1 143 ? 21.708 -4.272 -26.761 1.00 95.75 143 LYS A O 1
ATOM 1146 N N . SER A 1 144 ? 21.076 -5.817 -25.263 1.00 94.75 144 SER A N 1
ATOM 1147 C CA . SER A 1 144 ? 20.244 -4.903 -24.468 1.00 94.75 144 SER A CA 1
ATOM 1148 C C . SER A 1 144 ? 21.046 -3.729 -23.887 1.00 94.75 144 SER A C 1
ATOM 1150 O O . SER A 1 144 ? 20.545 -2.610 -23.768 1.00 94.75 144 SER A O 1
ATOM 1152 N N . GLU A 1 145 ? 22.327 -3.968 -23.624 1.00 95.62 145 GLU A N 1
ATOM 1153 C CA . GLU A 1 145 ? 23.324 -3.051 -23.093 1.00 95.62 145 GLU A CA 1
ATOM 1154 C C . GL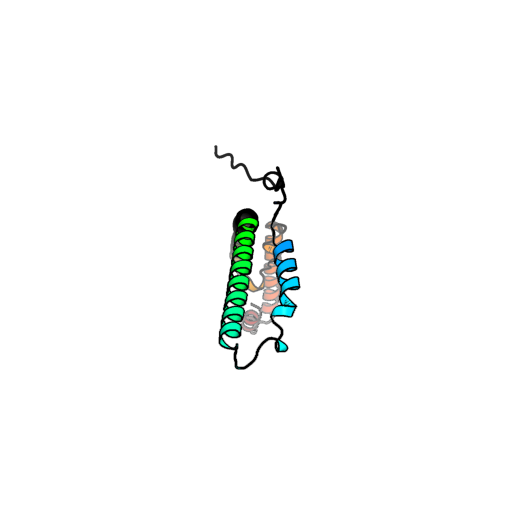U A 1 145 ? 23.573 -1.874 -24.034 1.00 95.62 145 GLU A C 1
ATOM 1156 O O . GLU A 1 145 ? 23.880 -0.771 -23.578 1.00 95.62 145 GLU A O 1
ATOM 1161 N N . TRP A 1 146 ? 23.361 -2.060 -25.342 1.00 97.12 146 TRP A N 1
ATOM 1162 C CA . TRP A 1 146 ? 23.436 -0.974 -26.314 1.00 97.12 146 TRP A CA 1
ATOM 1163 C C . TRP A 1 146 ? 22.392 0.108 -26.048 1.00 97.12 146 TRP A C 1
ATOM 1165 O O . TRP A 1 146 ? 22.598 1.260 -26.424 1.00 97.12 146 TRP A O 1
ATOM 1175 N N . LEU A 1 147 ? 21.289 -0.213 -25.365 1.00 95.94 147 LEU A N 1
ATOM 1176 C CA . LEU A 1 147 ? 20.254 0.759 -25.015 1.00 95.94 147 LEU A CA 1
ATOM 1177 C C . LEU A 1 147 ? 20.581 1.560 -23.746 1.00 95.94 147 LEU A C 1
ATOM 1179 O O . LEU A 1 147 ? 19.914 2.559 -23.474 1.00 95.94 147 LEU A O 1
ATOM 1183 N N . ASN A 1 148 ? 21.617 1.181 -22.991 1.00 93.44 148 ASN A N 1
ATOM 1184 C CA . ASN A 1 148 ? 22.011 1.883 -21.770 1.00 93.44 148 ASN A CA 1
ATOM 1185 C C . ASN A 1 148 ? 22.485 3.308 -22.080 1.00 93.44 148 ASN A C 1
ATOM 1187 O O . ASN A 1 148 ? 23.166 3.542 -23.079 1.00 93.44 148 ASN A O 1
ATOM 1191 N N . LYS A 1 149 ? 22.179 4.272 -21.201 1.00 89.12 149 LYS A N 1
ATOM 1192 C CA . LYS A 1 149 ? 22.629 5.671 -21.359 1.00 89.12 149 LYS A CA 1
ATOM 1193 C C . LYS A 1 149 ? 24.159 5.802 -21.397 1.00 89.12 149 LYS A C 1
ATOM 1195 O O . LYS A 1 149 ? 24.669 6.697 -22.059 1.00 89.12 149 LYS A O 1
ATOM 1200 N N . SER A 1 150 ? 24.877 4.901 -20.725 1.00 91.75 150 SER A N 1
ATOM 1201 C CA . SER A 1 150 ? 26.344 4.844 -20.713 1.00 91.75 150 SER A CA 1
ATOM 1202 C C . SER A 1 150 ? 26.958 4.331 -22.020 1.00 91.75 150 SER A C 1
ATOM 1204 O O . SER A 1 150 ? 28.102 4.661 -22.322 1.00 91.75 150 SER A O 1
ATOM 1206 N N . ALA A 1 151 ? 26.222 3.550 -22.818 1.00 94.56 151 ALA A N 1
ATOM 1207 C CA . ALA A 1 151 ? 26.711 3.061 -24.101 1.00 94.56 151 ALA A CA 1
ATOM 1208 C C . ALA A 1 151 ? 26.643 4.189 -25.140 1.00 94.56 151 ALA A C 1
ATOM 1210 O O . ALA A 1 151 ? 25.559 4.616 -25.539 1.00 94.56 151 ALA A O 1
ATOM 1211 N N . SER A 1 152 ? 27.785 4.699 -25.596 1.00 96.06 152 SER A N 1
ATOM 1212 C CA . SER A 1 152 ? 27.793 5.724 -26.644 1.00 96.06 152 SER A CA 1
ATOM 1213 C C . SER A 1 152 ? 27.390 5.129 -27.998 1.00 96.06 152 SER A C 1
ATOM 1215 O O . SER A 1 152 ? 27.711 3.978 -28.291 1.00 96.06 152 SER A O 1
ATOM 1217 N N . MET A 1 153 ? 26.732 5.919 -28.856 1.00 95.81 153 MET A N 1
ATOM 1218 C CA . MET A 1 153 ? 26.356 5.456 -30.202 1.00 95.81 153 MET A CA 1
ATOM 1219 C C . MET A 1 153 ? 27.583 5.011 -31.010 1.00 95.81 153 MET A C 1
ATOM 1221 O O . MET A 1 153 ? 27.525 4.010 -31.709 1.00 95.81 153 MET A O 1
ATOM 1225 N N . LYS A 1 154 ? 28.722 5.694 -30.834 1.00 96.31 154 LYS A N 1
ATOM 1226 C CA . LYS A 1 154 ? 30.000 5.325 -31.456 1.00 96.31 154 LYS A CA 1
ATOM 1227 C C . LYS A 1 154 ? 30.471 3.930 -31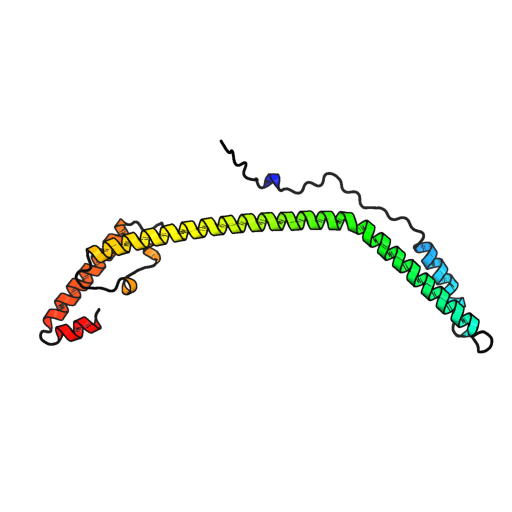.039 1.00 96.31 154 LYS A C 1
ATOM 1229 O O . LYS A 1 154 ? 30.867 3.150 -31.893 1.00 96.31 154 LYS A O 1
ATOM 1234 N N . SER A 1 155 ? 30.414 3.609 -29.744 1.00 97.38 155 SER A N 1
ATOM 1235 C CA . SER A 1 155 ? 30.781 2.272 -29.258 1.00 97.38 155 SER A CA 1
ATOM 1236 C C . SER A 1 155 ? 29.874 1.198 -29.852 1.00 97.38 155 SER A C 1
ATOM 1238 O O . SER A 1 155 ? 30.360 0.158 -30.280 1.00 97.38 155 SER A O 1
ATOM 1240 N N . VAL A 1 156 ? 28.568 1.473 -29.919 1.00 97.50 156 VAL A N 1
ATOM 1241 C CA . VAL A 1 156 ? 27.588 0.545 -30.492 1.00 97.50 156 VAL A CA 1
ATOM 1242 C C . VAL A 1 156 ? 27.824 0.335 -31.992 1.00 97.50 156 VAL A C 1
ATOM 1244 O O . VAL A 1 156 ? 27.840 -0.807 -32.437 1.00 97.50 156 VAL A O 1
ATOM 1247 N N . CYS A 1 157 ? 28.062 1.402 -32.763 1.00 96.25 157 CYS A N 1
ATOM 1248 C CA . CYS A 1 157 ? 28.416 1.302 -34.184 1.00 96.25 157 CYS A CA 1
ATOM 1249 C C . CYS A 1 157 ? 29.674 0.450 -34.388 1.00 96.25 157 CYS A C 1
ATOM 1251 O O . CYS A 1 157 ? 29.635 -0.492 -35.167 1.00 96.25 157 CYS A O 1
ATOM 1253 N N . ASN A 1 158 ? 30.740 0.693 -33.617 1.00 97.25 158 ASN A N 1
ATOM 1254 C CA . ASN A 1 158 ? 31.977 -0.085 -33.721 1.00 97.25 158 ASN A CA 1
ATOM 1255 C C . ASN A 1 158 ? 31.762 -1.586 -33.442 1.00 97.25 158 ASN A C 1
ATOM 1257 O O . ASN A 1 158 ? 32.379 -2.438 -34.084 1.00 97.25 158 ASN A O 1
ATOM 1261 N N . GLU A 1 159 ? 30.906 -1.926 -32.473 1.00 96.75 159 GLU A N 1
ATOM 1262 C CA . GLU A 1 159 ? 30.536 -3.321 -32.212 1.00 96.75 159 GLU A CA 1
ATOM 1263 C C . GLU A 1 159 ? 29.774 -3.937 -33.390 1.00 96.75 159 GLU A C 1
ATOM 1265 O O . GLU A 1 159 ? 30.065 -5.071 -33.769 1.00 96.75 159 GLU A O 1
ATOM 1270 N N . ILE A 1 160 ? 28.836 -3.199 -33.990 1.00 96.56 160 ILE A N 1
ATOM 1271 C CA . ILE A 1 160 ? 28.085 -3.636 -35.176 1.00 96.56 160 ILE A CA 1
ATOM 1272 C C . ILE A 1 160 ? 29.022 -3.871 -36.362 1.00 96.56 160 ILE A C 1
ATOM 1274 O O . ILE A 1 160 ? 28.948 -4.919 -36.999 1.00 96.56 160 ILE A O 1
ATOM 1278 N N . ASP A 1 161 ? 29.945 -2.948 -36.615 1.00 96.25 161 ASP A N 1
ATOM 1279 C CA . ASP A 1 161 ? 30.923 -3.061 -37.700 1.00 96.25 161 ASP A CA 1
ATOM 1280 C C . ASP A 1 161 ? 31.814 -4.298 -37.508 1.00 96.25 161 ASP A C 1
ATOM 1282 O O . ASP A 1 161 ? 32.099 -5.038 -38.453 1.00 96.25 161 ASP A O 1
ATOM 1286 N N . SER A 1 162 ? 32.200 -4.573 -36.258 1.00 96.31 162 SER A N 1
ATOM 1287 C CA . SER A 1 162 ? 32.969 -5.769 -35.898 1.00 96.31 162 SER A CA 1
ATOM 1288 C C . SER A 1 162 ? 32.170 -7.056 -36.126 1.00 96.31 162 SER A C 1
ATOM 1290 O O . SER A 1 162 ? 32.728 -8.052 -36.590 1.00 96.31 162 SER A O 1
ATOM 1292 N N . ILE A 1 163 ? 30.864 -7.046 -35.835 1.00 95.00 163 ILE A N 1
ATOM 1293 C CA . ILE A 1 163 ? 29.960 -8.173 -36.102 1.00 95.00 163 ILE A CA 1
ATOM 1294 C C . ILE A 1 163 ? 29.872 -8.435 -37.607 1.00 95.00 163 ILE A C 1
ATOM 1296 O O . ILE A 1 163 ? 30.068 -9.575 -38.026 1.00 95.00 163 ILE A O 1
ATOM 1300 N N . PHE A 1 164 ? 29.637 -7.407 -38.426 1.00 95.06 164 PHE A N 1
ATOM 1301 C CA . PHE A 1 164 ? 29.566 -7.582 -39.879 1.00 95.06 164 PHE A CA 1
ATOM 1302 C C . PHE A 1 164 ? 30.888 -8.056 -40.475 1.00 95.06 164 PHE A C 1
ATOM 1304 O O . PHE A 1 164 ? 30.882 -8.991 -41.272 1.00 95.06 164 PHE A O 1
ATOM 1311 N N . SER A 1 165 ? 32.013 -7.496 -40.027 1.00 94.50 165 SER A N 1
ATOM 1312 C CA . SER A 1 165 ? 33.347 -7.929 -40.463 1.00 94.50 165 SER A CA 1
ATOM 1313 C C . SER A 1 165 ? 33.590 -9.406 -40.139 1.00 94.50 165 SER A C 1
ATOM 1315 O O . SER A 1 165 ? 34.135 -10.155 -40.948 1.00 94.50 165 SER A O 1
ATOM 1317 N N . LYS A 1 166 ? 33.160 -9.858 -38.955 1.00 93.50 166 LYS A N 1
ATOM 1318 C CA . LYS A 1 166 ? 33.256 -11.265 -38.561 1.00 93.50 166 LYS A CA 1
ATOM 1319 C C . LYS A 1 166 ? 32.390 -12.158 -39.452 1.00 93.50 166 LYS A C 1
ATOM 1321 O O . LYS A 1 166 ? 32.895 -13.154 -39.960 1.00 93.50 166 LYS A O 1
ATOM 1326 N N . VAL A 1 167 ? 31.131 -11.781 -39.675 1.00 92.69 167 VAL A N 1
ATOM 1327 C CA . VAL A 1 167 ? 30.208 -12.519 -40.551 1.00 92.69 167 VAL A CA 1
ATOM 1328 C C . VAL A 1 167 ? 30.760 -12.623 -41.972 1.00 92.69 167 VAL A C 1
ATOM 1330 O O . VAL A 1 167 ? 30.734 -13.695 -42.565 1.00 92.69 167 VAL A O 1
ATOM 1333 N N . GLU A 1 168 ? 31.296 -11.536 -42.524 1.00 92.25 168 GLU A N 1
ATOM 1334 C CA . GLU A 1 168 ? 31.872 -11.526 -43.870 1.00 92.25 168 GLU A CA 1
ATOM 1335 C C . GLU A 1 168 ? 33.095 -12.448 -43.988 1.00 92.25 168 GLU A C 1
ATOM 1337 O O . GLU A 1 168 ? 33.212 -13.202 -44.960 1.00 92.25 168 GLU A O 1
ATOM 1342 N N . ASN A 1 169 ? 33.970 -12.454 -42.980 1.00 92.12 169 ASN A N 1
ATOM 1343 C CA . ASN A 1 169 ? 35.121 -13.356 -42.924 1.00 92.12 169 ASN A CA 1
ATOM 1344 C C . ASN A 1 169 ? 34.699 -14.831 -42.802 1.00 92.12 169 ASN A C 1
ATOM 1346 O O . ASN A 1 169 ? 35.244 -15.698 -43.492 1.00 92.12 169 ASN A O 1
ATOM 1350 N N . GLU A 1 170 ? 33.711 -15.129 -41.956 1.00 91.81 170 GLU A N 1
ATOM 1351 C CA . GLU A 1 170 ? 33.183 -16.486 -41.772 1.00 91.81 170 GLU A CA 1
ATOM 1352 C C . GLU A 1 170 ? 32.481 -16.981 -43.047 1.00 91.81 170 GLU A C 1
ATOM 1354 O O . GLU A 1 170 ? 32.762 -18.084 -43.514 1.00 91.81 170 GLU A O 1
ATOM 1359 N N . LEU A 1 171 ? 31.680 -16.139 -43.705 1.00 89.94 171 LEU A N 1
ATOM 1360 C CA . LEU A 1 171 ? 31.084 -16.450 -45.007 1.00 89.94 171 LEU A CA 1
ATOM 1361 C C . LEU A 1 171 ? 32.128 -16.661 -46.104 1.00 89.94 171 LEU A C 1
ATOM 1363 O O . LEU A 1 171 ? 31.974 -17.557 -46.931 1.00 89.94 171 LEU A O 1
ATOM 1367 N N . SER A 1 172 ? 33.183 -15.848 -46.134 1.00 89.50 172 SER A N 1
ATOM 1368 C CA . SER A 1 172 ? 34.278 -16.007 -47.098 1.00 89.50 172 SER A CA 1
ATOM 1369 C C . SER A 1 172 ? 35.009 -17.334 -46.900 1.00 89.50 172 SER A C 1
ATOM 1371 O O . SER A 1 172 ? 35.374 -17.985 -47.875 1.00 89.50 172 SER A O 1
ATOM 1373 N N . THR A 1 173 ? 35.140 -17.778 -45.649 1.00 89.50 173 THR A N 1
ATOM 1374 C CA . THR A 1 173 ? 35.663 -19.109 -45.318 1.00 89.50 173 THR A CA 1
ATOM 1375 C C . THR A 1 173 ? 34.717 -20.208 -45.807 1.00 89.50 173 THR A C 1
ATOM 1377 O O . THR A 1 173 ? 35.165 -21.156 -46.447 1.00 89.50 173 THR A O 1
ATOM 1380 N N . LEU A 1 174 ? 33.404 -20.058 -45.590 1.00 89.56 174 LEU A N 1
ATOM 1381 C CA . LEU A 1 174 ? 32.393 -21.007 -46.072 1.00 89.56 174 LEU A CA 1
ATOM 1382 C C . LEU A 1 174 ? 32.363 -21.116 -47.604 1.00 89.56 174 LEU A C 1
ATOM 1384 O O . LEU A 1 174 ? 32.167 -22.210 -48.127 1.00 89.56 174 LEU A O 1
ATOM 1388 N N . LYS A 1 175 ? 32.613 -20.026 -48.345 1.00 88.06 175 LYS A N 1
ATOM 1389 C CA . LYS A 1 175 ? 32.730 -20.072 -49.819 1.00 88.06 175 LYS A CA 1
ATOM 1390 C C . LYS A 1 175 ? 33.845 -21.008 -50.295 1.00 88.06 175 LYS A C 1
ATOM 1392 O O . LYS A 1 175 ? 33.752 -21.547 -51.393 1.00 88.06 175 LYS A O 1
ATOM 1397 N N . GLY A 1 176 ? 34.875 -21.231 -49.476 1.00 87.81 176 GLY A N 1
ATOM 1398 C CA . GLY A 1 176 ? 35.945 -22.188 -49.760 1.00 87.81 176 GLY A CA 1
ATOM 1399 C C . GLY A 1 176 ? 35.485 -23.650 -49.838 1.00 87.81 176 GLY A C 1
ATOM 1400 O O . GLY A 1 176 ? 36.232 -24.477 -50.350 1.00 87.81 176 GLY A O 1
ATOM 1401 N N . PHE A 1 177 ? 34.266 -23.968 -49.380 1.00 87.12 177 PHE A N 1
ATOM 1402 C CA . PHE A 1 177 ? 33.684 -25.317 -49.408 1.00 87.12 177 PHE A CA 1
ATOM 1403 C C . PHE A 1 177 ? 32.908 -25.635 -50.702 1.00 87.12 177 PHE A C 1
ATOM 1405 O O . PHE A 1 177 ? 32.350 -26.721 -50.825 1.00 87.12 177 PHE A O 1
ATOM 1412 N N . GLY A 1 178 ? 32.893 -24.733 -51.691 1.00 87.12 178 GLY A N 1
ATOM 1413 C CA . GLY A 1 178 ? 32.366 -25.023 -53.029 1.00 87.12 178 GLY A CA 1
ATOM 1414 C C . GLY A 1 178 ? 30.869 -25.351 -53.040 1.00 87.12 178 GLY A C 1
ATOM 1415 O O . GLY A 1 178 ? 30.056 -24.505 -52.675 1.00 87.12 178 GLY A O 1
ATOM 1416 N N . GLU A 1 179 ? 30.512 -26.561 -53.485 1.00 84.25 179 GLU A N 1
ATOM 1417 C CA . GLU A 1 179 ? 29.120 -26.999 -53.707 1.00 84.25 179 GLU A CA 1
ATOM 1418 C C . GLU A 1 179 ? 28.255 -26.978 -52.431 1.00 84.25 179 GLU A C 1
ATOM 1420 O O . GLU A 1 179 ? 27.055 -26.722 -52.514 1.00 84.25 179 GLU A O 1
ATOM 1425 N N . ASP A 1 180 ? 28.852 -27.149 -51.245 1.00 89.44 180 ASP A N 1
ATOM 1426 C CA . ASP A 1 180 ? 28.127 -27.160 -49.964 1.00 89.44 180 ASP A CA 1
ATOM 1427 C C . ASP A 1 180 ? 27.801 -25.753 -49.419 1.00 89.44 180 ASP A C 1
ATOM 1429 O O . ASP A 1 180 ? 27.097 -25.611 -48.412 1.00 89.44 180 ASP A O 1
ATOM 1433 N N . PHE A 1 181 ? 28.304 -24.688 -50.057 1.00 87.81 181 PHE A N 1
ATOM 1434 C CA . PHE A 1 181 ? 28.230 -23.319 -49.538 1.00 87.81 181 PHE A CA 1
ATOM 1435 C C . PHE A 1 181 ? 26.800 -22.855 -49.235 1.00 87.81 181 PHE A C 1
ATOM 1437 O O . PHE A 1 181 ? 26.553 -22.305 -48.160 1.00 87.81 181 PHE A O 1
ATOM 1444 N N . ASP A 1 182 ? 25.855 -23.073 -50.151 1.00 84.00 182 ASP A N 1
ATOM 1445 C CA . ASP A 1 182 ? 24.485 -22.563 -50.007 1.00 84.00 182 ASP A CA 1
ATOM 1446 C C . ASP A 1 182 ? 23.744 -23.220 -48.831 1.00 84.00 182 ASP A C 1
ATOM 1448 O O . ASP A 1 182 ? 23.005 -22.561 -48.089 1.00 84.00 182 ASP A O 1
ATOM 1452 N N . VAL A 1 183 ? 24.006 -24.510 -48.604 1.00 87.75 183 VAL A N 1
ATOM 1453 C CA . VAL A 1 183 ? 23.471 -25.265 -47.466 1.00 87.75 183 VAL A CA 1
ATOM 1454 C C . VAL A 1 183 ? 24.081 -24.746 -46.164 1.00 87.75 183 VAL A C 1
ATOM 1456 O O . VAL A 1 183 ? 23.353 -24.386 -45.238 1.00 87.75 183 VAL A O 1
ATOM 1459 N N . LEU A 1 184 ? 25.411 -24.627 -46.100 1.00 86.62 184 LEU A N 1
ATOM 1460 C CA . LEU A 1 184 ? 26.127 -24.156 -44.910 1.00 86.62 184 LEU A CA 1
ATOM 1461 C C . LEU A 1 184 ? 25.773 -22.710 -44.541 1.00 86.62 184 LEU A C 1
ATOM 1463 O O . LEU A 1 184 ? 25.586 -22.397 -43.365 1.00 86.62 184 LEU A O 1
ATOM 1467 N N . ARG A 1 185 ? 25.613 -21.832 -45.537 1.00 86.50 185 ARG A N 1
ATOM 1468 C CA . ARG A 1 185 ? 25.173 -20.446 -45.341 1.00 86.50 185 ARG A CA 1
ATOM 1469 C C . ARG A 1 185 ? 23.790 -20.379 -44.699 1.00 86.50 185 ARG A C 1
ATOM 1471 O O . ARG A 1 185 ? 23.575 -19.542 -43.827 1.00 86.50 185 ARG A O 1
ATOM 1478 N N . THR A 1 186 ? 22.871 -21.246 -45.117 1.00 86.38 186 THR A N 1
ATOM 1479 C CA . THR A 1 186 ? 21.501 -21.280 -44.586 1.00 86.38 186 THR A CA 1
ATOM 1480 C C . THR A 1 186 ? 21.478 -21.652 -43.103 1.00 86.38 186 THR A C 1
ATOM 1482 O O . THR A 1 186 ? 20.722 -21.054 -42.346 1.00 86.38 186 THR A O 1
ATOM 1485 N N . TYR A 1 187 ? 22.324 -22.591 -42.666 1.00 85.44 187 TYR A N 1
ATOM 1486 C CA . TYR A 1 187 ? 22.438 -22.957 -41.247 1.00 85.44 187 TYR A CA 1
ATOM 1487 C C . TYR A 1 187 ? 23.133 -21.896 -40.389 1.00 85.44 187 TYR A C 1
ATOM 1489 O O . TYR A 1 187 ? 22.891 -21.823 -39.186 1.00 85.44 187 TYR A O 1
ATOM 1497 N N . TYR A 1 188 ? 24.024 -21.113 -40.995 1.00 83.56 188 TYR A N 1
ATOM 1498 C CA . TYR A 1 188 ? 24.809 -20.101 -40.301 1.00 83.56 188 TYR A CA 1
ATOM 1499 C C . TYR A 1 188 ? 24.014 -18.815 -39.996 1.00 83.56 188 TYR A C 1
ATOM 1501 O O . TYR A 1 188 ? 24.232 -18.203 -38.948 1.00 83.56 188 TYR A O 1
ATOM 1509 N N . MET A 1 189 ? 23.110 -18.404 -40.895 1.00 82.38 189 MET A N 1
ATOM 1510 C CA . MET A 1 189 ? 22.317 -17.164 -40.783 1.00 82.38 189 MET A CA 1
ATOM 1511 C C . MET A 1 189 ? 21.232 -17.216 -39.710 1.00 82.38 189 MET A C 1
ATOM 1513 O O . MET A 1 189 ? 21.017 -16.186 -39.029 1.00 82.38 189 MET A O 1
#

Foldseek 3Di:
DPPPPDDDPVNPDDDDPDDDQDDDDDCVVVVVVVVVVCVVVLDPVVDDPVCVVVNVVVVVVVVVVVVVVVVVVVVVVCVSCVVVVVVVVVVVVVVVVVVVVVVVVVVVVVVVLVVQLVVQVVVLVVLLVVLPPLVDDCVVQDDSCCSDPPNDPVNSSVSSVVVVVVVVVVLVVLVVVPPCSVVVSVVVD

Mean predicted aligned error: 10.27 Å

InterPro domains:
  IPR009785 Lactobacillus prophage Lj928, Orf309 [PF07083] (21-174)

Organism: NCBI:txid357276